Protein AF-A0A2P6FQX1-F1 (afdb_monomer)

Sequence (260 aa):
MTFSVAVDGSRWQAHQDSVVDAIVHASGNIPVPVIKGNGYGLGLGILAREAMRIGADTIAVGTVFEVDDVAADTQGDIVVLEPFDPVDRAAAAEWARLEQQLHAGRVIRTIATFDSLRSLAQDSGSVRVILEANTSMHRFGFRESELLAALADAHVREAMERGRVLVEGLAVHMPIDQPADDAPPRGVREGSAKAREVVRWAGLWQTETEVWQGHNAPVNTIWVSHLDDAELAVVRSSVSDSVVRLRTGTRLWLGDRGAL

Mean predicted aligned error: 4.5 Å

Secondary structure (DSSP, 8-state):
--------HHHHHHHHHHHHHHHHHHHSS--EEB--TTTTTT-HHHHHHHHHHTT-SEEEESSGGGHHHHHTT--SEEEEEEEP-TT-HHHHHHHHHHTTSTTGGGEEEEE-SHHHHHHHHHSSS-EEEEEEE--TT-SS-B-HHHHHHHHH-HHHHHHHHTTSEEEEEEEEE--SSPPS-PPPPTT--SS-HHHHHHHHHHHHHHHHHHT--STTSPP-EEEEES--HHHHHHHHHH-TTSEEEEEESHHHHHS-GGG-

Solvent-accessible surface area (backbone atoms only — not comparable to full-atom values): 14015 Å² total; per-residue (Å²): 138,86,90,83,84,66,64,41,61,68,58,42,51,53,48,32,53,55,49,43,52,49,41,27,73,26,51,74,34,73,49,26,43,42,47,36,84,56,20,85,81,70,30,40,48,56,51,24,42,51,38,49,72,76,63,36,62,34,38,29,26,41,40,78,86,50,46,71,61,30,49,84,47,46,91,44,35,40,33,26,64,49,58,56,50,82,82,42,62,69,60,41,54,49,51,63,56,44,65,75,41,94,64,38,88,39,42,28,40,24,33,32,46,58,68,40,50,48,55,53,35,70,47,90,55,69,44,40,30,27,41,29,41,46,42,96,49,71,78,59,28,28,48,69,72,51,44,54,50,43,66,65,31,67,58,40,42,50,17,17,75,72,47,25,36,34,40,64,20,40,30,43,56,48,43,81,76,69,77,82,69,74,79,67,60,96,89,62,87,74,69,51,67,66,28,47,52,50,46,53,54,46,54,52,50,44,62,65,38,70,78,51,73,69,97,40,39,54,40,58,30,38,39,36,30,58,64,55,55,68,38,36,30,50,33,43,74,73,39,77,88,44,49,61,40,45,43,46,32,64,70,50,78,58,58,60,63,90,25,83

Radius of gyration: 18.59 Å; Cα contacts (8 Å, |Δi|>4): 456; chains: 1; bounding box: 54×38×48 Å

Nearest PDB structures (foldseek):
  8ahw-assembly1_B  TM=7.418E-01  e=1.225E-07  Mycobacterium tuberculosis H37Rv
  4fs9-assembly1_A  TM=7.217E-01  e=1.657E-07  Pseudomonas putida
  6scz-assembly1_B  TM=7.001E-01  e=4.100E-07  Mycobacterium tuberculosis H37Rv
  4beu-assembly1_A-2  TM=7.044E-01  e=1.145E-06  Vibrio cholerae
  3kw3-assembly1_B  TM=7.039E-01  e=1.292E-06  Bartonella henselae

Foldseek 3Di:
DDDDDFFPVVVLLVLLLVVQVLQCVLAVDGAAAEQEDQRVVPGRLVVLLSCVVSPDQHHEYAALVCCVRNVVSHDHAYEHPPADDCVPPVRVVSLVVLCPDPCSQRYEHEHFALVRLLVLLPDPAAHHYAFEPCDPVNDTHDDLVRVVV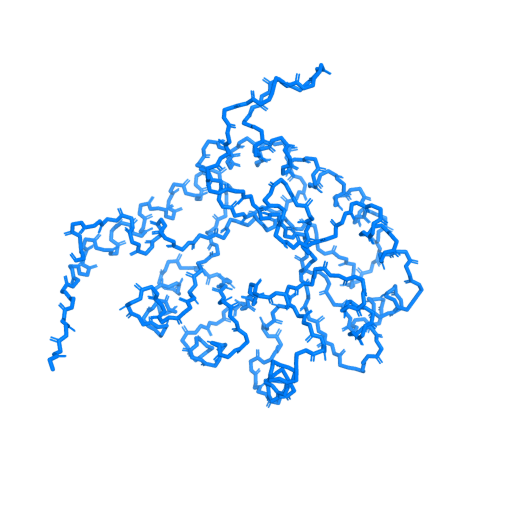SCVDPSSVVCLVVRSYAYAYYEYEDDLDDPADPPDDPPDDDAGPSLVRQLVVLVSRCVSQVPDDDDSGHASEYEYENDDSRSSNSNNVSRVPHRYHYYDYCSNRVVDVVRD

pLDDT: mean 92.68, std 10.15, range [46.78, 98.88]

Structure (mmCIF, N/CA/C/O backbone):
data_AF-A0A2P6FQX1-F1
#
_entry.id   AF-A0A2P6FQX1-F1
#
loop_
_atom_site.group_PDB
_atom_site.id
_atom_site.type_symbol
_atom_site.label_atom_id
_atom_site.label_alt_id
_atom_site.label_comp_id
_atom_site.label_asym_id
_atom_site.label_entity_id
_atom_site.label_seq_id
_atom_site.pdbx_PDB_ins_code
_atom_site.Cartn_x
_atom_site.Cartn_y
_atom_site.Cartn_z
_atom_site.occupancy
_atom_site.B_iso_or_equiv
_atom_site.auth_seq_id
_atom_site.auth_comp_id
_atom_site.auth_asym_id
_atom_site.auth_atom_id
_atom_site.pdbx_PDB_model_num
ATOM 1 N N . MET A 1 1 ? -26.698 -23.040 12.567 1.00 50.16 1 MET A N 1
ATOM 2 C CA . MET A 1 1 ? -26.326 -22.212 13.730 1.00 50.16 1 MET A CA 1
ATOM 3 C C . MET A 1 1 ? -25.709 -20.952 13.156 1.00 50.16 1 MET A C 1
ATOM 5 O O . MET A 1 1 ? -24.777 -21.080 12.374 1.00 50.16 1 MET A O 1
ATOM 9 N N . THR A 1 2 ? -26.293 -19.789 13.413 1.00 77.12 2 THR A N 1
ATOM 10 C CA . THR A 1 2 ? -25.837 -18.506 12.859 1.00 77.12 2 THR A CA 1
ATOM 11 C C . THR A 1 2 ? -25.193 -17.711 13.985 1.00 77.12 2 THR A C 1
ATOM 13 O O . THR A 1 2 ? -25.776 -17.605 15.061 1.00 77.12 2 THR A O 1
ATOM 16 N N . PHE A 1 3 ? -23.987 -17.200 13.752 1.00 77.50 3 PHE A N 1
ATOM 17 C CA . PHE A 1 3 ? -23.331 -16.256 14.651 1.00 77.50 3 PHE A CA 1
ATOM 18 C C . PHE A 1 3 ? -23.692 -14.841 14.200 1.00 77.50 3 PHE A C 1
ATOM 20 O O . PHE A 1 3 ? -23.623 -14.550 13.007 1.00 77.50 3 PHE A O 1
ATOM 27 N N . SER A 1 4 ? -24.076 -13.987 15.145 1.00 81.75 4 SER A N 1
ATOM 28 C CA . SER A 1 4 ? -24.358 -12.571 14.901 1.00 81.75 4 SER A CA 1
ATOM 29 C C . SER A 1 4 ? -23.405 -11.727 15.738 1.00 81.75 4 SER A C 1
ATOM 31 O O . SER A 1 4 ? -23.229 -12.003 16.923 1.00 81.75 4 SER A O 1
ATOM 33 N N . VAL A 1 5 ? -22.814 -10.708 15.119 1.00 82.75 5 VAL A N 1
ATOM 34 C CA . VAL A 1 5 ? -21.997 -9.678 15.775 1.00 82.75 5 VAL A CA 1
ATOM 35 C C . VAL A 1 5 ? -22.838 -8.406 15.838 1.00 82.75 5 VAL A C 1
ATOM 37 O O . VAL A 1 5 ? -23.465 -8.042 14.841 1.00 82.75 5 VAL A O 1
ATOM 40 N N . ALA A 1 6 ? -22.905 -7.766 17.004 1.00 89.62 6 ALA A N 1
ATOM 41 C CA . ALA A 1 6 ? -23.675 -6.544 17.206 1.00 89.62 6 ALA A CA 1
ATOM 42 C C . ALA A 1 6 ? -22.708 -5.371 17.350 1.00 89.62 6 ALA A C 1
ATOM 44 O O . ALA A 1 6 ? -22.045 -5.241 18.371 1.00 89.62 6 ALA A O 1
ATOM 45 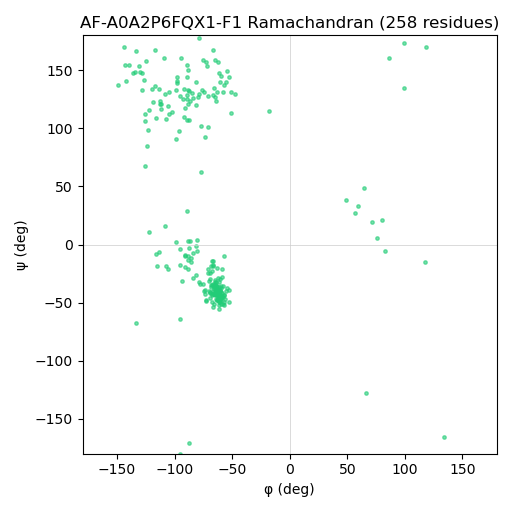N N . VAL A 1 7 ? -22.650 -4.521 16.327 1.00 94.06 7 VAL A N 1
ATOM 46 C CA . VAL A 1 7 ? -21.739 -3.375 16.305 1.00 94.06 7 VAL A CA 1
ATOM 47 C C . VAL A 1 7 ? -22.444 -2.135 16.852 1.00 94.06 7 VAL A C 1
ATOM 49 O O . VAL A 1 7 ? -23.492 -1.739 16.334 1.00 94.06 7 VAL A O 1
ATOM 52 N N . ASP A 1 8 ? -21.862 -1.486 17.861 1.00 96.94 8 ASP A N 1
ATOM 53 C CA . ASP A 1 8 ? -22.238 -0.120 18.239 1.00 96.94 8 ASP A CA 1
ATOM 54 C C . ASP A 1 8 ? -21.676 0.842 17.191 1.00 96.94 8 ASP A C 1
ATOM 56 O O . ASP A 1 8 ? -20.526 1.275 17.267 1.00 96.94 8 ASP A O 1
ATOM 60 N N . GLY A 1 9 ? -22.492 1.157 16.183 1.00 96.06 9 GLY A N 1
ATOM 61 C CA . GLY A 1 9 ? -22.066 1.970 15.045 1.00 96.06 9 GLY A CA 1
ATOM 62 C C . GLY A 1 9 ? -21.535 3.350 15.443 1.00 96.06 9 GLY A C 1
ATOM 63 O O . GLY A 1 9 ? -20.567 3.814 14.850 1.00 96.06 9 GLY A O 1
ATOM 64 N N . SER A 1 10 ? -22.107 3.978 16.476 1.00 97.38 10 SER A N 1
ATOM 65 C CA . SER A 1 10 ? -21.685 5.312 16.923 1.00 97.38 10 SER A CA 1
ATOM 66 C C . SER A 1 10 ? -20.293 5.285 17.551 1.00 97.38 10 SER A C 1
ATOM 68 O O . SER A 1 10 ? -19.422 6.078 17.193 1.00 97.38 10 SER A O 1
ATOM 70 N N . ARG A 1 11 ? -20.058 4.313 18.436 1.00 97.81 11 ARG A N 1
ATOM 71 C CA . ARG A 1 11 ? -18.766 4.093 19.080 1.00 97.81 11 ARG A CA 1
ATOM 72 C C . ARG A 1 11 ? -17.713 3.640 18.069 1.00 97.81 11 ARG A C 1
ATOM 74 O O . ARG A 1 11 ? -16.577 4.103 18.110 1.00 97.81 11 ARG A O 1
ATOM 81 N N . TRP A 1 12 ? -18.106 2.782 17.132 1.00 97.94 12 TRP A N 1
ATOM 82 C CA . TRP A 1 12 ? -17.235 2.278 16.077 1.00 97.94 12 TRP A CA 1
ATOM 83 C C . TRP A 1 12 ? -16.779 3.380 15.110 1.00 97.94 12 TRP A C 1
ATOM 85 O O . TRP A 1 12 ? -15.594 3.458 14.794 1.00 97.94 12 TRP A O 1
ATOM 95 N N . GLN A 1 13 ? -17.680 4.272 14.689 1.00 98.31 13 GLN A N 1
ATOM 96 C CA . GLN A 1 13 ? -17.325 5.422 13.849 1.00 98.31 13 GLN A CA 1
ATOM 97 C C . GLN A 1 13 ? -16.453 6.433 14.599 1.00 98.31 13 GLN A C 1
ATOM 99 O O . GLN A 1 13 ? -15.439 6.868 14.060 1.00 98.31 13 GLN A O 1
ATOM 104 N N . ALA A 1 14 ? -16.769 6.731 15.865 1.00 98.38 14 ALA A N 1
ATOM 105 C CA . ALA A 1 14 ? -15.942 7.611 16.693 1.00 98.38 14 ALA A CA 1
ATOM 106 C C . ALA A 1 14 ? -14.509 7.072 16.878 1.00 98.38 14 ALA A C 1
ATOM 108 O O . ALA A 1 14 ? -13.545 7.839 16.867 1.00 98.38 14 ALA A O 1
ATOM 109 N N . HIS A 1 15 ? -14.350 5.749 17.007 1.00 98.50 15 HIS A N 1
ATOM 110 C CA . HIS A 1 15 ? -13.034 5.103 17.024 1.00 98.50 15 HIS A CA 1
ATOM 111 C C . HIS A 1 15 ? -12.273 5.315 15.708 1.00 98.50 15 HIS A C 1
ATOM 113 O O . HIS A 1 15 ? -11.097 5.678 15.736 1.00 98.50 15 HIS A O 1
ATOM 119 N N . GLN A 1 16 ? -12.927 5.120 14.559 1.00 98.62 16 GLN A N 1
ATOM 120 C CA . GLN A 1 16 ? -12.296 5.346 13.253 1.00 98.62 16 GLN A CA 1
ATOM 121 C C . GLN A 1 16 ? -11.820 6.790 13.103 1.00 98.62 16 GLN A C 1
ATOM 123 O O . GLN A 1 16 ? -10.676 7.004 12.710 1.00 98.62 16 GLN A O 1
ATOM 128 N N . ASP A 1 17 ? -12.667 7.757 13.463 1.00 98.62 17 ASP A N 1
ATOM 129 C CA . ASP A 1 17 ? -12.346 9.183 13.382 1.00 98.62 17 ASP A CA 1
ATOM 130 C C . ASP A 1 17 ? -11.118 9.501 14.252 1.00 98.62 17 ASP A C 1
ATOM 132 O O . ASP A 1 17 ? -10.154 10.095 13.775 1.00 98.62 17 ASP A O 1
ATOM 136 N N . SER A 1 18 ? -11.070 8.976 15.484 1.00 98.56 18 SER A N 1
ATOM 137 C CA . SER A 1 18 ? -9.905 9.128 16.366 1.00 98.56 18 SER A CA 1
ATOM 138 C C . SER A 1 18 ? -8.621 8.511 15.797 1.00 98.56 18 SER A C 1
ATOM 140 O O . SER A 1 18 ? -7.538 9.064 16.000 1.00 98.56 18 SER A O 1
ATOM 142 N N . VAL A 1 19 ? -8.701 7.360 15.120 1.00 98.44 19 VAL A N 1
ATOM 143 C CA . VAL A 1 19 ? -7.534 6.728 14.482 1.00 98.44 19 VAL A CA 1
ATOM 144 C C . VAL A 1 19 ? -7.058 7.546 13.283 1.00 98.44 19 VAL A C 1
ATOM 146 O O . VAL A 1 19 ? -5.851 7.712 13.108 1.00 98.44 19 VAL A O 1
ATOM 149 N N . VAL A 1 20 ? -7.984 8.052 12.467 1.00 98.50 20 VAL A N 1
ATOM 150 C CA . VAL A 1 20 ? -7.670 8.897 11.309 1.00 98.50 20 VAL A CA 1
ATOM 151 C C . VAL A 1 20 ? -7.004 10.190 11.763 1.00 98.50 20 VAL A C 1
ATOM 153 O O . VAL A 1 20 ? -5.931 10.505 11.255 1.00 98.50 20 VAL A O 1
ATOM 156 N N . ASP A 1 21 ? -7.557 10.870 12.768 1.00 98.44 21 ASP A N 1
ATOM 157 C CA . ASP A 1 21 ? -6.985 12.100 13.325 1.00 98.44 21 ASP A CA 1
ATOM 158 C C . ASP A 1 21 ? -5.547 11.891 13.823 1.00 98.44 21 ASP A C 1
ATOM 160 O O . ASP A 1 21 ? -4.658 12.694 13.529 1.00 98.44 21 ASP A O 1
ATOM 164 N N . ALA A 1 22 ? -5.286 10.782 14.523 1.00 98.19 22 ALA A N 1
ATOM 165 C CA . ALA A 1 22 ? -3.946 10.447 15.003 1.00 98.19 22 ALA A CA 1
ATOM 166 C C . ALA A 1 22 ? -2.947 10.222 13.851 1.00 98.19 22 ALA A C 1
ATOM 168 O O . ALA A 1 22 ? -1.827 10.738 13.882 1.00 98.19 22 ALA A O 1
ATOM 169 N N . ILE A 1 23 ? -3.357 9.502 12.803 1.00 97.69 23 ILE A N 1
ATOM 170 C CA . ILE A 1 23 ? -2.507 9.227 11.635 1.00 97.69 23 ILE A CA 1
ATOM 171 C C . ILE A 1 23 ? -2.261 10.497 10.816 1.00 97.69 23 ILE A C 1
ATOM 173 O O . ILE A 1 23 ? -1.131 10.730 10.371 1.00 97.69 23 ILE A O 1
ATOM 177 N N . VAL A 1 24 ? -3.284 11.334 10.632 1.00 97.50 24 VAL A N 1
ATOM 178 C CA . VAL A 1 24 ? -3.159 12.630 9.953 1.00 97.50 24 VAL A CA 1
ATOM 179 C C . VAL A 1 24 ? -2.211 13.533 10.734 1.00 97.50 24 VAL A C 1
ATOM 181 O O . VAL A 1 24 ? -1.342 14.156 10.132 1.00 97.50 24 VAL A O 1
ATOM 184 N N . HIS A 1 25 ? -2.298 13.557 12.066 1.00 96.94 25 HIS A N 1
ATOM 185 C CA . HIS A 1 25 ? -1.365 14.316 12.895 1.00 96.94 25 HIS A CA 1
ATOM 186 C C . HIS A 1 25 ? 0.088 13.836 12.734 1.00 96.94 25 HIS A C 1
ATOM 188 O O . HIS A 1 25 ? 0.997 14.657 12.634 1.00 96.94 25 HIS A O 1
ATOM 194 N N . ALA A 1 26 ? 0.310 12.521 12.664 1.00 94.12 26 ALA A N 1
ATOM 195 C CA . ALA A 1 26 ? 1.647 11.938 12.552 1.00 94.12 26 ALA A CA 1
ATOM 196 C C . ALA A 1 26 ? 2.260 12.016 11.138 1.00 94.12 26 ALA A C 1
ATOM 198 O O . ALA A 1 26 ? 3.473 12.162 11.002 1.00 94.12 26 ALA A O 1
ATOM 199 N N . SER A 1 27 ? 1.454 11.909 10.076 1.00 91.50 27 SER A N 1
ATOM 200 C CA . SER A 1 27 ? 1.947 11.804 8.686 1.00 91.50 27 SER A CA 1
ATOM 201 C C . SER A 1 27 ? 1.581 12.970 7.773 1.00 91.50 27 SER A C 1
ATOM 203 O O . SER A 1 27 ? 2.185 13.127 6.709 1.00 91.50 27 SER A O 1
ATOM 205 N N . GLY A 1 28 ? 0.581 13.764 8.150 1.00 92.56 28 GLY A N 1
ATOM 206 C CA . GLY A 1 28 ? -0.043 14.775 7.298 1.00 92.56 28 GLY A CA 1
ATOM 207 C C . GLY A 1 28 ? -0.990 14.219 6.229 1.00 92.56 28 GLY A C 1
ATOM 208 O O . GLY A 1 28 ? -1.447 14.995 5.398 1.00 92.56 28 GLY A O 1
ATOM 209 N N . ASN A 1 29 ? -1.277 12.911 6.215 1.00 93.88 29 ASN A N 1
ATOM 210 C CA . ASN A 1 29 ? -2.086 12.263 5.180 1.00 93.88 29 ASN A CA 1
ATOM 211 C C . ASN A 1 29 ? -3.195 11.395 5.785 1.00 93.88 29 ASN A C 1
ATOM 213 O O . ASN A 1 29 ? -3.022 10.786 6.842 1.00 93.88 29 ASN A O 1
ATOM 217 N N . ILE A 1 30 ? -4.324 11.304 5.078 1.00 96.81 30 ILE A N 1
ATOM 218 C CA . ILE A 1 30 ? -5.384 10.341 5.396 1.00 96.81 30 ILE A CA 1
ATOM 219 C C . ILE A 1 30 ? -4.822 8.924 5.160 1.00 96.81 30 ILE A C 1
ATOM 221 O O . ILE A 1 30 ? -4.142 8.698 4.151 1.00 96.81 30 ILE A O 1
ATOM 225 N N . PRO A 1 31 ? -5.045 7.961 6.076 1.00 97.81 31 PRO A N 1
ATOM 226 C CA . PRO A 1 31 ? -4.579 6.593 5.879 1.00 97.81 31 PRO A CA 1
ATOM 227 C C . PRO A 1 31 ? -5.228 5.938 4.660 1.00 97.81 31 PRO A C 1
ATOM 229 O O . PRO A 1 31 ? -6.339 6.279 4.276 1.00 97.81 31 PRO A O 1
ATOM 232 N N . VAL A 1 32 ? -4.564 4.916 4.122 1.00 98.69 32 VAL A N 1
ATOM 233 C CA . VAL A 1 32 ? -5.123 3.986 3.135 1.00 98.69 32 VAL A CA 1
ATOM 234 C C . VAL A 1 32 ? -5.816 2.847 3.894 1.00 98.69 32 VAL A C 1
ATOM 236 O O . VAL A 1 32 ? -5.124 2.005 4.487 1.00 98.69 32 VAL A O 1
ATOM 239 N N . PRO A 1 33 ? -7.159 2.781 3.922 1.00 98.62 33 PRO A N 1
ATOM 240 C CA . PRO A 1 33 ? -7.864 1.752 4.668 1.00 98.62 33 PRO A CA 1
ATOM 241 C C . PRO A 1 33 ? -7.710 0.391 3.986 1.00 98.62 33 PRO A C 1
ATOM 243 O O . PRO A 1 33 ? -7.980 0.238 2.795 1.00 98.62 33 PRO A O 1
ATOM 246 N N . VAL A 1 34 ? -7.276 -0.613 4.743 1.00 98.69 34 VAL A N 1
ATOM 247 C CA . VAL A 1 34 ? -7.157 -1.994 4.265 1.00 98.69 34 VAL A CA 1
ATOM 248 C C . VAL A 1 34 ? -8.480 -2.710 4.502 1.00 98.69 34 VAL A C 1
ATOM 250 O O . VAL A 1 34 ? -8.912 -2.841 5.642 1.00 98.69 34 VAL A O 1
ATOM 253 N N . ILE A 1 35 ? -9.099 -3.207 3.440 1.00 98.31 35 ILE A N 1
ATOM 254 C CA . ILE A 1 35 ? -10.401 -3.866 3.384 1.00 98.31 35 ILE A CA 1
ATOM 255 C C . ILE A 1 35 ? -10.172 -5.241 2.744 1.00 98.31 35 ILE A C 1
ATOM 257 O O . ILE A 1 35 ? -10.264 -5.385 1.534 1.00 98.31 35 ILE A O 1
ATOM 261 N N . LYS A 1 36 ? -9.784 -6.245 3.540 1.00 94.88 36 LYS A N 1
ATOM 262 C CA . LYS A 1 36 ? -9.351 -7.556 3.020 1.00 94.88 36 LYS A CA 1
ATOM 263 C C . LYS A 1 36 ? -10.127 -8.733 3.596 1.00 94.88 36 LYS A C 1
ATOM 265 O O . LYS A 1 36 ? -10.668 -8.645 4.706 1.00 94.88 36 LYS A O 1
ATOM 270 N N . GLY A 1 37 ? -10.122 -9.852 2.877 1.00 95.56 37 GLY A N 1
ATOM 271 C CA . GLY A 1 37 ? -10.872 -11.050 3.229 1.00 95.56 37 GLY A CA 1
ATOM 272 C C . GLY A 1 37 ? -12.370 -10.780 3.144 1.00 95.56 37 GLY A C 1
ATOM 273 O O . GLY A 1 37 ? -12.867 -10.230 2.175 1.00 95.56 37 GLY A O 1
ATOM 274 N N . ASN A 1 38 ? -13.114 -11.088 4.201 1.00 93.56 38 ASN A N 1
ATOM 275 C CA . ASN A 1 38 ? -14.542 -10.766 4.295 1.00 93.56 38 ASN A CA 1
ATOM 276 C C . ASN A 1 38 ? -14.804 -9.374 4.909 1.00 93.56 38 ASN A C 1
ATOM 278 O O . ASN A 1 38 ? -15.806 -9.175 5.597 1.00 93.56 38 ASN A O 1
ATOM 282 N N . GLY A 1 39 ? -13.874 -8.428 4.740 1.00 95.31 39 GLY A N 1
ATOM 283 C CA . GLY A 1 39 ? -13.925 -7.120 5.392 1.00 95.31 39 GLY A CA 1
ATOM 284 C C . GLY A 1 39 ? -13.807 -7.233 6.911 1.00 95.31 39 GLY A C 1
ATOM 285 O O . GLY A 1 39 ? -14.630 -6.682 7.631 1.00 95.31 39 GLY A O 1
ATOM 286 N N . TYR A 1 40 ? -12.823 -7.994 7.404 1.00 94.81 40 TYR A N 1
ATOM 287 C CA . TYR A 1 40 ? -12.599 -8.201 8.845 1.00 94.81 40 TYR A CA 1
ATOM 288 C C . TYR A 1 40 ? -13.823 -8.763 9.605 1.00 94.81 40 TYR A C 1
ATOM 290 O O . TYR A 1 40 ? -13.976 -8.536 10.801 1.00 94.81 40 TYR A O 1
ATOM 298 N N . GLY A 1 41 ? -14.701 -9.499 8.915 1.00 93.81 41 GLY A N 1
ATOM 299 C CA . GLY A 1 41 ? -15.970 -10.002 9.452 1.00 93.81 41 GLY A CA 1
ATOM 300 C C . GLY A 1 41 ? -17.129 -9.001 9.422 1.00 93.81 41 GLY A C 1
ATOM 301 O O . GLY A 1 41 ? -18.252 -9.386 9.729 1.00 93.81 41 GLY A O 1
ATOM 302 N N . LEU A 1 42 ? -16.876 -7.752 9.024 1.00 94.38 42 LEU A N 1
ATOM 303 C CA . LEU A 1 42 ? -17.861 -6.669 8.945 1.00 94.38 42 LEU A CA 1
ATOM 304 C C . LEU A 1 42 ? -18.458 -6.512 7.538 1.00 94.38 42 LEU A C 1
ATOM 306 O O . LEU A 1 42 ? -19.524 -5.923 7.394 1.00 94.38 42 LEU A O 1
ATOM 310 N N . GLY A 1 43 ? -17.809 -7.067 6.509 1.00 95.19 43 GLY A N 1
ATOM 311 C CA . GLY A 1 43 ? -18.249 -7.017 5.113 1.00 95.19 43 GLY A CA 1
ATOM 312 C C . GLY A 1 43 ? -17.540 -5.941 4.285 1.00 95.19 43 GLY A C 1
ATOM 313 O O . GLY A 1 43 ? -17.414 -4.790 4.703 1.00 95.19 43 GLY A O 1
ATOM 314 N N . LEU A 1 44 ? -17.100 -6.317 3.079 1.00 97.12 44 LEU A N 1
ATOM 315 C CA . LEU A 1 44 ? -16.307 -5.470 2.175 1.00 97.12 44 LEU A CA 1
ATOM 316 C C . LEU A 1 44 ? -17.018 -4.153 1.824 1.00 97.12 44 LEU A C 1
ATOM 318 O O . LEU A 1 44 ? -16.457 -3.084 2.048 1.00 97.12 44 LEU A O 1
ATOM 322 N N . GLY A 1 45 ? -18.276 -4.215 1.376 1.00 96.38 45 GLY A N 1
ATOM 323 C CA . GLY A 1 45 ? -19.044 -3.018 1.010 1.00 96.38 45 GLY A CA 1
ATOM 324 C C . GLY A 1 45 ? -19.332 -2.073 2.186 1.00 96.38 45 GLY A C 1
ATOM 325 O O . GLY A 1 45 ? -19.397 -0.859 2.008 1.00 96.38 45 GLY A O 1
ATOM 326 N N . ILE A 1 46 ? -19.467 -2.596 3.415 1.00 96.25 46 ILE A N 1
ATOM 327 C CA . ILE A 1 46 ? -19.607 -1.746 4.613 1.00 96.25 46 ILE A CA 1
ATOM 328 C C . ILE A 1 46 ? -18.313 -0.964 4.837 1.00 96.25 46 ILE A C 1
ATOM 330 O O . ILE A 1 46 ? -18.356 0.260 4.934 1.00 96.25 46 ILE A O 1
ATOM 334 N N . LEU A 1 47 ? -17.166 -1.647 4.852 1.00 98.19 47 LEU A N 1
ATOM 335 C CA . LEU A 1 47 ? -15.879 -0.981 5.043 1.00 98.19 47 LEU A CA 1
ATOM 336 C C . LEU A 1 47 ? -15.532 -0.022 3.897 1.00 98.19 47 LEU A C 1
ATOM 338 O O . LEU A 1 47 ? -14.915 1.009 4.143 1.00 98.19 47 LEU A O 1
ATOM 342 N N . ALA A 1 48 ? -15.952 -0.318 2.664 1.00 98.31 48 ALA A N 1
ATOM 343 C CA . ALA A 1 48 ? -15.769 0.568 1.517 1.00 98.31 48 ALA A CA 1
ATOM 344 C C . ALA A 1 48 ? -16.503 1.907 1.702 1.00 98.31 48 ALA A C 1
ATOM 346 O O . ALA A 1 48 ? -15.901 2.968 1.538 1.00 98.31 48 ALA A O 1
ATOM 347 N N . ARG A 1 49 ? -17.770 1.876 2.138 1.00 97.88 49 ARG A N 1
ATOM 348 C CA . ARG A 1 49 ? -18.529 3.101 2.441 1.00 97.88 49 ARG A CA 1
ATOM 349 C C . ARG A 1 49 ? -17.946 3.875 3.618 1.00 97.88 49 ARG A C 1
ATOM 351 O O . ARG A 1 49 ? -17.867 5.099 3.557 1.00 97.88 49 ARG A O 1
ATOM 358 N N . GLU A 1 50 ? -17.499 3.185 4.663 1.00 98.12 50 GLU A N 1
ATOM 359 C CA . GLU A 1 50 ? -16.853 3.841 5.805 1.00 98.12 50 GLU A CA 1
ATOM 360 C C . GLU A 1 50 ? -15.498 4.451 5.433 1.00 98.12 50 GLU A C 1
ATOM 362 O O . GLU A 1 50 ? -15.181 5.545 5.890 1.00 98.12 50 GLU A O 1
ATOM 367 N N . ALA A 1 51 ? -14.737 3.823 4.532 1.00 98.50 51 ALA A N 1
ATOM 368 C CA . ALA A 1 51 ? -13.524 4.415 3.971 1.00 98.50 51 ALA A CA 1
ATOM 369 C C . ALA A 1 51 ? -13.819 5.730 3.226 1.00 98.50 51 ALA A C 1
ATOM 371 O O . ALA A 1 51 ? -13.080 6.702 3.379 1.00 98.50 51 ALA A O 1
ATOM 372 N N . MET A 1 52 ? -14.922 5.801 2.471 1.00 97.94 52 MET A N 1
ATOM 373 C CA . MET A 1 52 ? -15.355 7.055 1.839 1.00 97.94 52 MET A CA 1
ATOM 374 C C . MET A 1 52 ? -15.830 8.088 2.870 1.00 97.94 52 MET A C 1
ATOM 376 O O . MET A 1 52 ? -15.539 9.272 2.717 1.00 97.94 52 MET A O 1
ATOM 380 N N . ARG A 1 53 ? -16.506 7.660 3.948 1.00 98.00 53 ARG A N 1
ATOM 381 C CA . ARG A 1 53 ? -16.944 8.540 5.049 1.00 98.00 53 ARG A CA 1
ATOM 382 C C . ARG A 1 53 ? -15.767 9.264 5.708 1.00 98.00 53 ARG A C 1
ATOM 384 O O . ARG A 1 53 ? -15.878 10.455 5.978 1.00 98.00 53 ARG A O 1
ATOM 391 N N . ILE A 1 54 ? -14.654 8.565 5.933 1.00 97.38 54 ILE A N 1
ATOM 392 C CA . ILE A 1 54 ? -13.430 9.150 6.511 1.00 97.38 54 ILE A CA 1
ATOM 393 C C . ILE A 1 54 ? -12.564 9.904 5.484 1.00 97.38 54 ILE A C 1
ATOM 395 O O . ILE A 1 54 ? -11.478 10.368 5.822 1.00 97.38 54 ILE A O 1
ATOM 399 N N . GLY A 1 55 ? -13.025 10.031 4.233 1.00 97.50 55 GLY A N 1
ATOM 400 C CA . GLY A 1 55 ? -12.365 10.822 3.194 1.00 97.50 55 GLY A CA 1
ATOM 401 C C . GLY A 1 55 ? -11.180 10.141 2.508 1.00 97.50 55 GLY A C 1
ATOM 402 O O . GLY A 1 55 ? -10.339 10.838 1.943 1.00 97.50 55 GLY A O 1
ATOM 403 N N . ALA A 1 56 ? -11.080 8.809 2.547 1.00 98.06 56 ALA A N 1
ATOM 404 C CA . ALA A 1 56 ? -9.999 8.101 1.868 1.00 98.06 56 ALA A CA 1
ATOM 405 C C . ALA A 1 56 ? -10.102 8.240 0.336 1.00 98.06 56 ALA A C 1
ATOM 407 O O . ALA A 1 56 ? -11.122 7.926 -0.271 1.00 98.06 56 ALA A O 1
ATOM 408 N N . ASP A 1 57 ? -9.008 8.654 -0.294 1.00 97.44 57 ASP A N 1
ATOM 409 C CA . ASP A 1 57 ? -8.796 8.716 -1.749 1.00 97.44 57 ASP A CA 1
ATOM 410 C C . ASP A 1 57 ? -8.234 7.400 -2.320 1.00 97.44 57 ASP A C 1
ATOM 412 O O . ASP A 1 57 ? -8.138 7.219 -3.533 1.00 97.44 57 ASP A O 1
ATOM 416 N N . THR A 1 58 ? -7.826 6.470 -1.459 1.00 98.62 58 THR A N 1
ATOM 417 C CA . THR A 1 58 ? -7.300 5.156 -1.834 1.00 98.62 58 THR A CA 1
ATOM 418 C C . THR A 1 58 ? -7.647 4.136 -0.759 1.00 98.62 58 THR A C 1
ATOM 420 O O . THR A 1 58 ? -7.478 4.405 0.430 1.00 98.62 58 THR A O 1
ATOM 423 N N . ILE A 1 59 ? -8.062 2.942 -1.172 1.00 98.75 59 ILE A N 1
ATOM 424 C CA . ILE A 1 59 ? -8.222 1.769 -0.304 1.00 98.75 59 ILE A CA 1
ATOM 425 C C . ILE A 1 59 ? -7.262 0.657 -0.730 1.00 98.75 59 ILE A C 1
ATOM 427 O O . ILE A 1 59 ? -6.680 0.698 -1.814 1.00 98.75 59 ILE A O 1
ATOM 431 N N . ALA A 1 60 ? -7.102 -0.358 0.114 1.00 98.81 60 ALA A N 1
ATOM 432 C CA . ALA A 1 60 ? -6.342 -1.551 -0.231 1.00 98.81 60 ALA A CA 1
ATOM 433 C C . ALA A 1 60 ? -7.145 -2.826 0.037 1.00 98.81 60 ALA A C 1
ATOM 435 O O . ALA A 1 60 ? -7.684 -2.983 1.127 1.00 98.81 60 ALA A O 1
ATOM 436 N N . VAL A 1 61 ? -7.175 -3.757 -0.911 1.00 98.75 61 VAL A N 1
ATOM 437 C CA . VAL A 1 61 ? -7.805 -5.079 -0.768 1.00 98.75 61 VAL A CA 1
ATOM 438 C C . VAL A 1 61 ? -6.758 -6.183 -0.698 1.00 98.75 61 VAL A C 1
ATOM 440 O O . VAL A 1 61 ? -5.601 -5.990 -1.065 1.00 98.75 61 VAL A O 1
ATOM 443 N N . GLY A 1 62 ? -7.136 -7.343 -0.176 1.00 98.19 62 GLY A N 1
ATOM 444 C CA . GLY A 1 62 ? -6.249 -8.491 -0.044 1.00 98.19 62 GLY A CA 1
ATOM 445 C C . GLY A 1 62 ? -5.850 -9.064 -1.394 1.00 98.19 62 GLY A C 1
ATOM 446 O O . GLY A 1 62 ? -4.658 -9.186 -1.659 1.00 98.19 62 GLY A O 1
ATOM 447 N N . THR A 1 63 ? -6.835 -9.381 -2.232 1.00 98.38 63 THR A N 1
ATOM 448 C CA . THR A 1 63 ? -6.637 -10.091 -3.507 1.00 98.38 63 THR A CA 1
ATOM 449 C C . THR A 1 63 ? -7.408 -9.424 -4.644 1.00 98.38 63 THR A C 1
ATOM 451 O O . THR A 1 63 ? -8.297 -8.603 -4.410 1.00 98.38 63 THR A O 1
ATOM 454 N N . VAL A 1 64 ? -7.099 -9.797 -5.889 1.00 98.25 64 VAL A N 1
ATOM 455 C CA . VAL A 1 64 ? -7.814 -9.293 -7.075 1.00 98.25 64 VAL A CA 1
ATOM 456 C C . VAL A 1 64 ? -9.311 -9.641 -7.054 1.00 98.25 64 VAL A C 1
ATOM 458 O O . VAL A 1 64 ? -10.128 -8.852 -7.520 1.00 98.25 64 VAL A O 1
ATOM 461 N N . PHE A 1 65 ? -9.688 -10.761 -6.430 1.00 98.00 65 PHE A N 1
ATOM 462 C CA . PHE A 1 65 ? -11.075 -11.231 -6.344 1.00 98.00 65 PHE A CA 1
ATOM 463 C C . PHE A 1 65 ? -11.980 -10.327 -5.496 1.00 98.00 65 PHE A C 1
ATOM 465 O O . PHE A 1 65 ? -13.197 -10.401 -5.603 1.00 98.00 65 PHE A O 1
ATOM 472 N N . GLU A 1 66 ? -11.397 -9.478 -4.648 1.00 98.19 66 GLU A N 1
ATOM 473 C CA . GLU A 1 66 ? -12.131 -8.575 -3.753 1.00 98.19 66 GLU A CA 1
ATOM 474 C C . GLU A 1 66 ? -12.402 -7.205 -4.401 1.00 98.19 66 GLU A C 1
ATOM 476 O O . GLU A 1 66 ? -13.128 -6.388 -3.835 1.00 98.19 66 GLU A O 1
ATOM 481 N N . VAL A 1 67 ? -11.815 -6.921 -5.573 1.00 98.12 67 VAL A N 1
ATOM 482 C CA . VAL A 1 67 ? -11.852 -5.586 -6.192 1.00 98.12 67 VAL A CA 1
ATOM 483 C C . VAL A 1 67 ? -13.274 -5.168 -6.559 1.00 98.12 67 VAL A C 1
ATOM 485 O O . VAL A 1 67 ? -13.678 -4.051 -6.240 1.00 98.12 67 VAL A O 1
ATOM 488 N N . ASP A 1 68 ? -14.052 -6.044 -7.195 1.00 96.75 68 ASP A N 1
ATOM 489 C CA . ASP A 1 68 ? -15.410 -5.701 -7.639 1.00 96.75 68 ASP A CA 1
ATOM 490 C C . ASP A 1 68 ? -16.351 -5.419 -6.457 1.00 96.75 68 ASP A C 1
ATOM 492 O O . ASP A 1 68 ? -17.183 -4.513 -6.538 1.00 96.75 68 ASP A O 1
ATOM 496 N N . ASP A 1 69 ? -16.163 -6.125 -5.337 1.00 96.44 69 ASP A N 1
ATOM 497 C CA . ASP A 1 69 ? -16.977 -5.983 -4.125 1.00 96.44 69 ASP A CA 1
ATOM 498 C C . ASP A 1 69 ? -16.794 -4.626 -3.428 1.00 96.44 69 ASP A C 1
ATOM 500 O O . ASP A 1 69 ? -17.671 -4.189 -2.681 1.00 96.44 69 ASP A O 1
ATOM 504 N N . VAL A 1 70 ? -15.663 -3.950 -3.654 1.00 97.75 70 VAL A N 1
ATOM 505 C CA . VAL A 1 70 ? -15.387 -2.613 -3.101 1.00 97.75 70 VAL A CA 1
ATOM 506 C C . VAL A 1 70 ? -15.489 -1.506 -4.149 1.00 97.75 70 VAL A C 1
ATOM 508 O O . VAL A 1 70 ? -15.679 -0.339 -3.802 1.00 97.75 70 VAL A O 1
ATOM 511 N N . ALA A 1 71 ? -15.372 -1.836 -5.436 1.00 97.00 71 ALA A N 1
ATOM 512 C CA . ALA A 1 71 ? -15.314 -0.851 -6.509 1.00 97.00 71 ALA A CA 1
ATOM 513 C C . ALA A 1 71 ? -16.601 -0.028 -6.632 1.00 97.00 71 ALA A C 1
ATOM 515 O O . ALA A 1 71 ? -16.516 1.164 -6.923 1.00 97.00 71 ALA A O 1
ATOM 516 N N . ALA A 1 72 ? -17.770 -0.630 -6.396 1.00 91.94 72 ALA A N 1
ATOM 517 C CA . ALA A 1 72 ? -19.061 0.058 -6.487 1.00 91.94 72 ALA A CA 1
ATOM 518 C C . ALA A 1 72 ? -19.280 1.094 -5.368 1.00 91.94 72 ALA A C 1
ATOM 520 O O . ALA A 1 72 ? -19.968 2.091 -5.574 1.00 91.94 72 ALA A O 1
ATOM 521 N N . ASP A 1 73 ? -18.678 0.862 -4.201 1.00 95.56 73 ASP A N 1
ATOM 522 C CA . ASP A 1 73 ? -18.821 1.690 -2.999 1.00 95.56 73 ASP A CA 1
ATOM 523 C C . ASP A 1 73 ? -17.649 2.680 -2.815 1.00 95.56 73 ASP A C 1
ATOM 525 O O . ASP A 1 73 ? -17.616 3.420 -1.832 1.00 95.56 73 ASP A O 1
ATOM 529 N N . THR A 1 74 ? -16.685 2.717 -3.746 1.00 95.50 74 THR A N 1
ATOM 530 C CA . THR A 1 74 ? -15.504 3.595 -3.679 1.00 95.50 74 THR A CA 1
ATOM 531 C C . THR A 1 74 ? -15.294 4.411 -4.948 1.00 95.50 74 THR A C 1
ATOM 533 O O . THR A 1 74 ? -15.558 3.951 -6.057 1.00 95.50 74 THR A O 1
ATOM 536 N N . GLN A 1 75 ? -14.754 5.620 -4.789 1.00 91.81 75 GLN A N 1
ATOM 537 C CA . GLN A 1 75 ? -14.415 6.515 -5.906 1.00 91.81 75 GLN A CA 1
ATOM 538 C C . GLN A 1 75 ? -12.904 6.643 -6.149 1.00 91.81 75 GLN A C 1
ATOM 540 O O . GLN A 1 75 ? -12.495 7.046 -7.235 1.00 91.81 75 GLN A O 1
ATOM 545 N N . GLY A 1 76 ? -12.090 6.284 -5.155 1.00 95.25 76 GLY A N 1
ATOM 546 C CA . GLY A 1 76 ? -10.634 6.384 -5.189 1.00 95.25 76 GLY A CA 1
ATOM 547 C C . GLY A 1 76 ? -9.919 5.173 -5.788 1.00 95.25 76 GLY A C 1
ATOM 548 O O . GLY A 1 76 ? -10.544 4.254 -6.325 1.00 95.25 76 GLY A O 1
ATOM 549 N N . ASP A 1 77 ? -8.597 5.176 -5.656 1.00 98.50 77 ASP A N 1
ATOM 550 C CA . ASP A 1 77 ? -7.732 4.092 -6.118 1.00 98.50 77 ASP A CA 1
ATOM 551 C C . ASP A 1 77 ? -7.859 2.834 -5.246 1.00 98.50 77 ASP A C 1
ATOM 553 O O . ASP A 1 77 ? -8.197 2.897 -4.060 1.00 98.50 77 ASP A O 1
ATOM 557 N N . ILE A 1 78 ? -7.579 1.672 -5.837 1.00 98.75 78 ILE A N 1
ATOM 558 C CA . ILE A 1 78 ? -7.691 0.366 -5.179 1.00 98.75 78 ILE A CA 1
ATOM 559 C C . ILE A 1 78 ? -6.359 -0.367 -5.312 1.00 98.75 78 ILE A C 1
ATOM 561 O O . ILE A 1 78 ? -6.017 -0.877 -6.377 1.00 98.75 78 ILE A O 1
ATOM 565 N N . VAL A 1 79 ? -5.606 -0.451 -4.219 1.00 98.88 79 VAL A N 1
ATOM 566 C CA . VAL A 1 79 ? -4.359 -1.224 -4.162 1.00 98.88 79 VAL A CA 1
ATOM 567 C C . VAL A 1 79 ? -4.675 -2.691 -3.875 1.00 98.88 79 VAL A C 1
ATOM 569 O O . VAL A 1 79 ? -5.306 -2.999 -2.868 1.00 98.88 79 VAL A O 1
ATOM 572 N N . VAL A 1 80 ? -4.192 -3.615 -4.704 1.00 98.75 80 VAL A N 1
ATOM 573 C CA . VAL A 1 80 ? -4.235 -5.054 -4.395 1.00 98.75 80 VAL A CA 1
ATOM 574 C C . VAL A 1 80 ? -2.949 -5.439 -3.666 1.00 98.75 80 VAL A C 1
ATOM 576 O O . VAL A 1 80 ? -1.857 -5.272 -4.208 1.00 98.75 80 VAL A O 1
ATOM 579 N N . LEU A 1 81 ? -3.073 -5.897 -2.416 1.00 98.38 81 LEU A N 1
ATOM 580 C CA . LEU A 1 81 ? -1.940 -6.180 -1.526 1.00 98.38 81 LEU A CA 1
ATOM 581 C C . LEU A 1 81 ? -1.198 -7.472 -1.868 1.00 98.38 81 LEU A C 1
ATOM 583 O O . LEU A 1 81 ? 0.005 -7.552 -1.636 1.00 98.38 81 LEU A O 1
ATOM 587 N N . GLU A 1 82 ? -1.899 -8.498 -2.342 1.00 97.94 82 GLU A N 1
ATOM 588 C CA . GLU A 1 82 ? -1.263 -9.712 -2.842 1.00 97.94 82 GLU A CA 1
ATOM 589 C C . GLU A 1 82 ? -0.440 -9.390 -4.099 1.00 97.94 82 GLU A C 1
ATOM 591 O O . GLU A 1 82 ? -0.978 -8.786 -5.035 1.00 97.94 82 GLU A O 1
ATOM 596 N N . PRO A 1 83 ? 0.856 -9.757 -4.137 1.00 97.81 83 PRO A N 1
ATOM 597 C CA . PRO A 1 83 ? 1.673 -9.504 -5.309 1.00 97.81 83 PRO A CA 1
ATOM 598 C C . PRO A 1 83 ? 1.132 -10.196 -6.558 1.00 97.81 83 PRO A C 1
ATOM 600 O O . PRO A 1 83 ? 0.727 -11.355 -6.523 1.00 97.81 83 PRO A O 1
ATOM 603 N N . PHE A 1 84 ? 1.185 -9.493 -7.685 1.00 97.81 84 PHE A N 1
ATOM 604 C CA . PHE A 1 84 ? 0.871 -10.061 -8.987 1.00 97.81 84 PHE A CA 1
ATOM 605 C C . PHE A 1 84 ? 1.871 -11.168 -9.347 1.00 97.81 84 PHE A C 1
ATOM 607 O O . PHE A 1 84 ? 3.083 -10.929 -9.431 1.00 97.81 84 PHE A O 1
ATOM 614 N N . ASP A 1 85 ? 1.343 -12.357 -9.623 1.00 95.56 85 ASP A N 1
ATOM 615 C CA . ASP A 1 85 ? 2.093 -13.507 -10.115 1.00 95.56 85 ASP A CA 1
ATOM 616 C C . ASP A 1 85 ? 1.452 -14.023 -11.418 1.00 95.56 85 ASP A C 1
ATOM 618 O O . ASP A 1 85 ? 0.333 -14.542 -11.383 1.00 95.56 85 ASP A O 1
ATOM 622 N N . PRO A 1 86 ? 2.129 -13.906 -12.577 1.00 90.81 86 PRO A N 1
ATOM 623 C CA . PRO A 1 86 ? 1.598 -14.396 -13.849 1.00 90.81 86 PRO A CA 1
ATOM 624 C C . PRO A 1 86 ? 1.492 -15.931 -13.915 1.00 90.81 86 PRO A C 1
ATOM 626 O O . PRO A 1 86 ? 0.852 -16.464 -14.824 1.00 90.81 86 PRO A O 1
ATOM 629 N N . VAL A 1 87 ? 2.126 -16.662 -12.989 1.00 94.31 87 VAL A N 1
ATOM 630 C CA . VAL A 1 87 ? 2.074 -18.130 -12.927 1.00 94.31 87 VAL A CA 1
ATOM 631 C C . VAL A 1 87 ? 0.793 -18.620 -12.244 1.00 94.31 87 VAL A C 1
ATOM 633 O O . VAL A 1 87 ? 0.312 -19.714 -12.567 1.00 94.31 87 VAL A O 1
ATOM 636 N N . ASP A 1 88 ? 0.194 -17.818 -11.358 1.00 96.19 88 ASP A N 1
ATOM 637 C CA . ASP A 1 88 ? -1.111 -18.124 -10.777 1.00 96.19 88 ASP A CA 1
ATOM 638 C C . ASP A 1 88 ? -2.209 -17.952 -11.833 1.00 96.19 88 ASP A C 1
ATOM 640 O O . ASP A 1 88 ? -2.677 -16.855 -12.134 1.00 96.19 88 ASP A O 1
ATOM 644 N N . ARG A 1 89 ? -2.658 -19.077 -12.397 1.00 95.50 89 ARG A N 1
ATOM 645 C CA . ARG A 1 89 ? -3.675 -19.091 -13.455 1.00 95.50 89 ARG A CA 1
ATOM 646 C C . ARG A 1 89 ? -5.033 -18.570 -12.996 1.00 95.50 89 ARG A C 1
ATOM 648 O O . ARG A 1 89 ? -5.762 -18.032 -13.826 1.00 95.50 89 ARG A O 1
ATOM 655 N N . ALA A 1 90 ? -5.397 -18.773 -11.730 1.00 97.12 90 ALA A N 1
ATOM 656 C CA . ALA A 1 90 ? -6.687 -18.327 -11.218 1.00 97.12 90 ALA A CA 1
ATOM 657 C C . ALA A 1 90 ? -6.681 -16.805 -11.064 1.00 97.12 90 ALA A C 1
ATOM 659 O O . ALA A 1 90 ? -7.570 -16.136 -11.590 1.00 97.12 90 ALA A O 1
ATOM 660 N N . ALA A 1 91 ? -5.639 -16.261 -10.429 1.00 97.00 91 ALA A N 1
ATOM 661 C CA . ALA A 1 91 ? -5.466 -14.820 -10.307 1.00 97.00 91 ALA A CA 1
ATOM 662 C C . ALA A 1 91 ? -5.288 -14.155 -11.681 1.00 97.00 91 ALA A C 1
ATOM 664 O O . ALA A 1 91 ? -5.916 -13.136 -11.951 1.00 97.00 91 ALA A O 1
ATOM 665 N N . ALA A 1 92 ? -4.496 -14.738 -12.588 1.00 94.44 92 ALA A N 1
ATOM 666 C CA . ALA A 1 92 ? -4.283 -14.198 -13.933 1.00 94.44 92 ALA A CA 1
ATOM 667 C C . ALA A 1 92 ? -5.581 -14.120 -14.757 1.00 94.44 92 ALA A C 1
ATOM 669 O O . ALA A 1 92 ? -5.817 -13.124 -15.442 1.00 94.44 92 ALA A O 1
ATOM 670 N N . ALA A 1 93 ? -6.448 -15.136 -14.672 1.00 96.12 93 ALA A N 1
ATOM 671 C CA . ALA A 1 93 ? -7.757 -15.103 -15.326 1.00 96.12 93 ALA A CA 1
ATOM 672 C C . ALA A 1 93 ? -8.647 -13.984 -14.761 1.00 96.12 93 ALA A C 1
ATOM 674 O O . ALA A 1 93 ? -9.351 -13.310 -15.514 1.00 96.12 93 ALA A O 1
ATOM 675 N N . GLU A 1 94 ? -8.581 -13.761 -13.449 1.00 97.88 94 GLU A N 1
ATOM 676 C CA . GLU A 1 94 ? -9.333 -12.699 -12.791 1.00 97.88 94 GLU A CA 1
ATOM 677 C C . GLU A 1 94 ? -8.802 -11.303 -13.141 1.00 97.88 94 GLU A C 1
ATOM 679 O O . GLU A 1 94 ? -9.591 -10.408 -13.436 1.00 97.88 94 GLU A O 1
ATOM 684 N N . TRP A 1 95 ? -7.480 -11.121 -13.228 1.00 96.69 95 TRP A N 1
ATOM 685 C CA . TRP A 1 95 ? -6.873 -9.887 -13.735 1.00 96.69 95 TRP A CA 1
ATOM 686 C C . TRP A 1 95 ? -7.338 -9.565 -15.161 1.00 96.69 95 TRP A C 1
ATOM 688 O O . TRP A 1 95 ? -7.747 -8.435 -15.426 1.00 96.69 95 TRP A O 1
ATOM 698 N N . ALA A 1 96 ? -7.358 -10.557 -16.055 1.00 94.38 96 ALA A N 1
ATOM 699 C CA . ALA A 1 96 ? -7.837 -10.379 -17.426 1.00 94.38 96 ALA A CA 1
ATOM 700 C C . ALA A 1 96 ? -9.336 -10.019 -17.491 1.00 94.38 96 ALA A C 1
ATOM 702 O O . ALA A 1 96 ? -9.756 -9.229 -18.339 1.00 94.38 96 ALA A O 1
ATOM 703 N N . ARG A 1 97 ? -10.160 -10.569 -16.586 1.00 96.75 97 ARG A N 1
ATOM 704 C CA . ARG A 1 97 ? -11.579 -10.197 -16.454 1.00 96.75 97 ARG A CA 1
ATOM 705 C C . ARG A 1 97 ? -11.736 -8.765 -15.936 1.00 96.75 97 ARG A C 1
ATOM 707 O O . ARG A 1 97 ? -12.573 -8.019 -16.451 1.00 96.75 97 ARG A O 1
ATOM 714 N N . LEU A 1 98 ? -10.944 -8.391 -14.931 1.00 96.31 98 LEU A N 1
ATOM 715 C CA . LEU A 1 98 ? -10.958 -7.071 -14.305 1.00 96.31 98 LEU A CA 1
ATOM 716 C C . LEU A 1 98 ? -10.573 -5.965 -15.295 1.00 96.31 98 LEU A C 1
ATOM 718 O O . LEU A 1 98 ? -11.170 -4.897 -15.263 1.00 96.31 98 LEU A O 1
ATOM 722 N N . GLU A 1 99 ? -9.649 -6.229 -16.220 1.00 93.94 99 GLU A N 1
ATOM 723 C CA . GLU A 1 99 ? -9.257 -5.287 -17.283 1.00 93.94 99 GLU A CA 1
ATOM 724 C C . GLU A 1 99 ? -10.416 -4.861 -18.198 1.00 93.94 99 GLU A C 1
ATOM 726 O O . GLU A 1 99 ? -10.349 -3.806 -18.824 1.00 93.94 99 GLU A O 1
ATOM 731 N N . GLN A 1 100 ? -11.498 -5.643 -18.255 1.00 94.75 100 GLN A N 1
ATOM 732 C CA . GLN A 1 100 ? -12.706 -5.305 -19.015 1.00 94.75 100 GLN A CA 1
ATOM 733 C C . GLN A 1 100 ? -13.714 -4.464 -18.210 1.00 94.75 100 GLN A C 1
ATOM 735 O O . GLN A 1 100 ? -14.761 -4.088 -18.739 1.00 94.75 100 GLN A O 1
ATOM 740 N N . GLN A 1 101 ? -13.440 -4.187 -16.931 1.00 95.75 101 GLN A N 1
ATOM 741 C CA . GLN A 1 101 ? -14.321 -3.409 -16.063 1.00 95.75 101 GLN A CA 1
ATOM 742 C C . GLN A 1 101 ? -14.036 -1.906 -16.161 1.00 95.75 101 GLN A C 1
ATOM 744 O O . GLN A 1 101 ? -12.902 -1.472 -16.350 1.00 95.75 101 GLN A O 1
ATOM 749 N N . LEU A 1 102 ? -15.067 -1.084 -15.944 1.00 93.81 102 LEU A N 1
ATOM 750 C CA . LEU A 1 102 ? -14.948 0.382 -15.995 1.00 93.81 102 LEU A CA 1
ATOM 751 C C . LEU A 1 102 ? -13.986 0.945 -14.937 1.00 93.81 102 LEU A C 1
ATOM 753 O O . LEU A 1 102 ? -13.381 1.993 -15.143 1.00 93.81 102 LEU A O 1
ATOM 757 N N . HIS A 1 103 ? -13.838 0.258 -13.802 1.00 95.25 103 HIS A N 1
ATOM 758 C CA . HIS A 1 103 ? -12.942 0.656 -12.717 1.00 95.25 103 HIS A CA 1
ATOM 759 C C . HIS A 1 103 ? -11.512 0.130 -12.853 1.00 95.25 103 HIS A C 1
ATOM 761 O O . HIS A 1 103 ? -10.708 0.422 -11.972 1.00 95.25 103 HIS A O 1
ATOM 767 N N . ALA A 1 104 ? -11.162 -0.582 -13.931 1.00 95.81 104 ALA A N 1
ATOM 768 C CA . ALA A 1 104 ? -9.828 -1.164 -14.112 1.00 95.81 104 ALA A CA 1
ATOM 769 C C . ALA A 1 104 ? -8.691 -0.136 -13.950 1.00 95.81 104 ALA A C 1
ATOM 771 O O . ALA A 1 104 ? -7.680 -0.425 -13.316 1.00 95.81 104 ALA A O 1
ATOM 772 N N . GLY A 1 105 ? -8.882 1.094 -14.444 1.00 96.12 105 GLY A N 1
ATOM 773 C CA . GLY A 1 105 ? -7.883 2.170 -14.351 1.00 96.12 105 GLY A CA 1
ATOM 774 C C . GLY A 1 105 ? -7.602 2.688 -12.930 1.00 96.12 105 GLY A C 1
ATOM 775 O O . GLY A 1 105 ? -6.601 3.370 -12.715 1.00 96.12 105 GLY A O 1
ATOM 776 N N . ARG A 1 106 ? -8.455 2.360 -11.949 1.00 97.44 106 ARG A N 1
ATOM 777 C CA . ARG A 1 106 ? -8.253 2.705 -10.527 1.00 97.44 106 ARG A CA 1
ATOM 778 C C . ARG A 1 106 ? -7.400 1.678 -9.784 1.00 97.44 106 ARG A C 1
ATOM 780 O O . ARG A 1 106 ? -7.017 1.914 -8.642 1.00 97.44 106 ARG A O 1
ATOM 787 N N . VAL A 1 107 ? -7.150 0.517 -10.388 1.00 98.50 107 VAL A N 1
ATOM 788 C CA . VAL A 1 107 ? -6.536 -0.615 -9.694 1.00 98.50 107 VAL A CA 1
ATOM 789 C C . VAL A 1 107 ? -5.019 -0.545 -9.803 1.00 98.50 107 VAL A C 1
ATOM 791 O O . VAL A 1 107 ? -4.464 -0.433 -10.894 1.00 98.50 107 VAL A O 1
ATOM 794 N N . ILE A 1 108 ? -4.351 -0.647 -8.657 1.00 98.75 108 ILE A N 1
ATOM 795 C CA . ILE A 1 108 ? -2.898 -0.606 -8.525 1.00 98.75 108 ILE A CA 1
ATOM 796 C C . ILE A 1 108 ? -2.411 -1.990 -8.081 1.00 98.75 108 ILE A C 1
ATOM 798 O O . ILE A 1 108 ? -2.817 -2.501 -7.034 1.00 98.75 108 ILE A O 1
ATOM 802 N N . ARG A 1 109 ? -1.539 -2.611 -8.883 1.00 98.56 109 ARG A N 1
ATOM 803 C CA . ARG A 1 109 ? -0.994 -3.956 -8.630 1.00 98.56 109 ARG A CA 1
ATOM 804 C C . ARG A 1 109 ? 0.265 -3.871 -7.769 1.00 98.56 109 ARG A C 1
ATOM 806 O O . ARG A 1 109 ? 1.170 -3.103 -8.087 1.00 98.56 109 ARG A O 1
ATOM 813 N N . THR A 1 110 ? 0.373 -4.689 -6.727 1.00 98.75 110 THR A N 1
ATOM 814 C CA . THR A 1 110 ? 1.648 -4.853 -6.011 1.00 98.75 110 THR A CA 1
ATOM 815 C C . THR A 1 110 ? 2.559 -5.782 -6.813 1.00 98.75 110 THR A C 1
ATOM 817 O O . THR A 1 110 ? 2.137 -6.862 -7.217 1.00 98.75 110 THR A O 1
ATOM 820 N N . ILE A 1 111 ? 3.807 -5.383 -7.056 1.00 98.56 111 ILE A N 1
ATOM 821 C CA . ILE A 1 111 ? 4.799 -6.172 -7.793 1.00 98.56 111 ILE A CA 1
ATOM 822 C C . ILE A 1 111 ? 5.977 -6.462 -6.876 1.00 98.56 111 ILE A C 1
ATOM 824 O O . ILE A 1 111 ? 6.620 -5.541 -6.381 1.00 98.56 111 ILE A O 1
ATOM 828 N N . ALA A 1 112 ? 6.280 -7.741 -6.677 1.00 97.94 112 ALA A N 1
ATOM 829 C CA . ALA A 1 112 ? 7.315 -8.177 -5.743 1.00 97.94 112 ALA 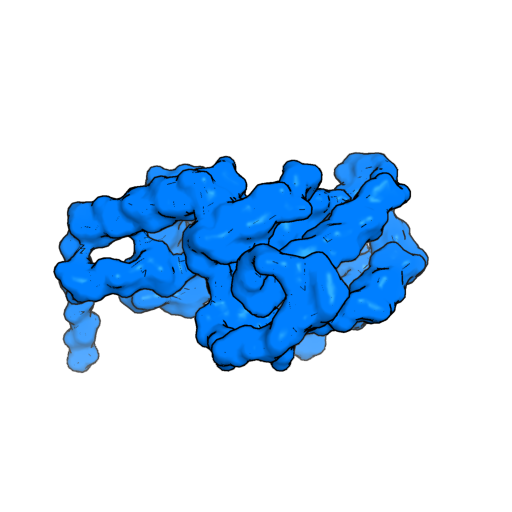A CA 1
ATOM 830 C C . ALA A 1 112 ? 8.530 -8.839 -6.412 1.00 97.94 112 ALA A C 1
ATOM 832 O O . ALA A 1 112 ? 9.492 -9.171 -5.722 1.00 97.94 112 ALA A O 1
ATOM 833 N N . THR A 1 113 ? 8.489 -9.076 -7.728 1.00 97.31 113 THR A N 1
ATOM 834 C CA . THR A 1 113 ? 9.564 -9.758 -8.462 1.00 97.31 113 THR A CA 1
ATOM 835 C C . THR A 1 113 ? 9.823 -9.112 -9.818 1.00 97.31 113 THR A C 1
ATOM 837 O O . THR A 1 113 ? 8.934 -8.511 -10.432 1.00 97.31 113 THR A O 1
ATOM 840 N N . PHE A 1 114 ? 11.053 -9.269 -10.311 1.00 96.62 114 PHE A N 1
ATOM 841 C CA . PHE A 1 114 ? 11.444 -8.750 -11.619 1.00 96.62 114 PHE A CA 1
ATOM 842 C C . PHE A 1 114 ? 10.702 -9.448 -12.763 1.00 96.62 114 PHE A C 1
ATOM 844 O O . PHE A 1 114 ? 10.284 -8.785 -13.709 1.00 96.62 114 PHE A O 1
ATOM 851 N N . ASP A 1 115 ? 10.478 -10.759 -12.660 1.00 95.25 115 ASP A N 1
ATOM 852 C CA . ASP A 1 115 ? 9.754 -11.516 -13.683 1.00 95.25 115 ASP A CA 1
ATOM 853 C C . ASP A 1 115 ? 8.303 -11.046 -13.823 1.00 95.25 115 ASP A C 1
ATOM 855 O O . ASP A 1 115 ? 7.839 -10.830 -14.945 1.00 95.25 115 ASP A O 1
ATOM 859 N N . SER A 1 116 ? 7.620 -10.787 -12.702 1.00 96.62 116 SER A N 1
ATOM 860 C CA . SER A 1 116 ? 6.280 -10.196 -12.703 1.00 96.62 116 SER A CA 1
ATOM 861 C C . SER A 1 116 ? 6.276 -8.818 -13.370 1.00 96.62 116 SER A C 1
ATOM 863 O O . SER A 1 116 ? 5.463 -8.581 -14.264 1.00 96.62 116 SER A O 1
ATOM 865 N N . LEU A 1 117 ? 7.209 -7.924 -13.014 1.00 97.50 117 LEU A N 1
ATOM 866 C CA . LEU A 1 117 ? 7.292 -6.593 -13.631 1.00 97.50 117 LEU A CA 1
ATOM 867 C C . LEU A 1 117 ? 7.550 -6.674 -15.141 1.00 97.50 117 LEU A C 1
ATOM 869 O O . LEU A 1 117 ? 6.909 -5.981 -15.930 1.00 97.50 117 LEU A O 1
ATOM 873 N N . ARG A 1 118 ? 8.475 -7.546 -15.548 1.00 95.31 118 ARG A N 1
ATOM 874 C CA . ARG A 1 118 ? 8.850 -7.734 -16.949 1.00 95.31 118 ARG A CA 1
ATOM 875 C C . ARG A 1 118 ? 7.708 -8.314 -17.776 1.00 95.31 118 ARG A C 1
ATOM 877 O O . ARG A 1 118 ? 7.557 -7.912 -18.925 1.00 95.31 118 ARG A O 1
ATOM 884 N N . SER A 1 119 ? 6.905 -9.214 -17.207 1.00 94.94 119 SER A N 1
ATOM 885 C CA . SER A 1 119 ? 5.720 -9.741 -17.894 1.00 94.94 119 SER A CA 1
ATOM 886 C C . SER A 1 119 ? 4.730 -8.622 -18.242 1.00 94.94 119 SER A C 1
ATOM 888 O O . SER A 1 119 ? 4.349 -8.489 -19.400 1.00 94.94 119 SER A O 1
ATOM 890 N N . LEU A 1 120 ? 4.446 -7.718 -17.297 1.00 94.81 120 LEU A N 1
ATOM 891 C CA . LEU A 1 120 ? 3.582 -6.556 -17.531 1.00 94.81 120 LEU A CA 1
ATOM 892 C C . LEU A 1 120 ? 4.185 -5.566 -18.534 1.00 94.81 120 LEU A C 1
ATOM 894 O O . LEU A 1 120 ? 3.473 -4.985 -19.346 1.00 94.81 120 LEU A O 1
ATOM 898 N N . ALA A 1 121 ? 5.509 -5.386 -18.519 1.00 94.25 121 ALA A N 1
ATOM 899 C CA . ALA A 1 121 ? 6.203 -4.518 -19.469 1.00 94.25 121 ALA A CA 1
ATOM 900 C C . ALA A 1 121 ? 6.144 -5.027 -20.924 1.00 94.25 121 ALA A C 1
ATOM 902 O O . ALA A 1 121 ? 6.410 -4.263 -21.857 1.00 94.25 121 ALA A O 1
ATOM 903 N N . GLN A 1 122 ? 5.816 -6.302 -21.146 1.00 90.00 122 GLN A N 1
ATOM 904 C CA . GLN A 1 122 ? 5.641 -6.884 -22.481 1.00 90.00 122 GLN A CA 1
ATOM 905 C C . GLN A 1 122 ? 4.209 -6.739 -23.004 1.00 90.00 122 GLN A C 1
ATOM 907 O O . GLN A 1 122 ? 4.009 -6.744 -24.220 1.00 90.00 122 GLN A O 1
ATOM 912 N N . ASP A 1 123 ? 3.239 -6.528 -22.117 1.00 84.94 123 ASP A N 1
ATOM 913 C CA . ASP A 1 123 ? 1.846 -6.319 -22.490 1.00 84.94 123 ASP A CA 1
ATOM 914 C C . ASP A 1 123 ? 1.619 -4.933 -23.117 1.00 84.94 123 ASP A C 1
ATOM 916 O O . ASP A 1 123 ? 2.391 -3.981 -22.950 1.00 84.94 123 ASP A O 1
ATOM 920 N N . SER A 1 124 ? 0.549 -4.810 -23.905 1.00 74.31 124 SER A N 1
ATOM 921 C CA . SER A 1 124 ? 0.192 -3.565 -24.599 1.00 74.31 124 SER A CA 1
ATOM 922 C C . SER A 1 124 ? -0.689 -2.621 -23.775 1.00 74.31 124 SER A C 1
ATOM 924 O O . SER A 1 124 ? -0.873 -1.473 -24.175 1.00 74.31 124 SER A O 1
ATOM 926 N N . GLY A 1 125 ? -1.265 -3.101 -22.668 1.00 86.81 125 GLY A N 1
ATOM 927 C CA . GLY A 1 125 ? -2.124 -2.314 -21.782 1.00 86.81 125 GLY A CA 1
ATOM 928 C C . GLY A 1 125 ? -1.340 -1.343 -20.897 1.00 86.81 125 GLY A C 1
ATOM 929 O O . GLY A 1 125 ? -0.147 -1.524 -20.669 1.00 86.81 125 GLY A O 1
ATOM 930 N N . SER A 1 126 ? -2.023 -0.310 -20.398 1.00 94.00 126 SER A N 1
ATOM 931 C CA . SER A 1 126 ? -1.492 0.542 -19.330 1.00 94.00 126 SER A CA 1
ATOM 932 C C . SER A 1 126 ? -1.888 -0.038 -17.977 1.00 94.00 126 SER A C 1
ATOM 934 O O . SER A 1 126 ? -3.070 -0.287 -17.735 1.00 94.00 126 SER A O 1
ATOM 936 N N . VAL A 1 127 ? -0.905 -0.271 -17.110 1.00 96.50 127 VAL A N 1
ATOM 937 C CA . VAL A 1 127 ? -1.097 -0.804 -15.760 1.00 96.50 127 VAL A CA 1
ATOM 938 C C . VAL A 1 127 ? -0.438 0.100 -14.729 1.00 96.50 127 VAL A C 1
ATOM 940 O O . VAL A 1 127 ? 0.660 0.615 -14.941 1.00 96.50 127 VAL A O 1
ATOM 943 N N . ARG A 1 128 ? -1.102 0.265 -13.584 1.00 98.38 128 ARG A N 1
ATOM 944 C CA . ARG A 1 128 ? -0.571 0.991 -12.427 1.00 98.38 128 ARG A CA 1
ATOM 945 C C . ARG A 1 128 ? -0.011 -0.004 -11.426 1.00 98.38 128 ARG A C 1
ATOM 947 O O . ARG A 1 128 ? -0.654 -1.014 -11.128 1.00 98.38 128 ARG A O 1
ATOM 954 N N . VAL A 1 129 ? 1.187 0.261 -10.920 1.00 98.75 129 VAL A N 1
ATOM 955 C CA . VAL A 1 129 ? 1.916 -0.670 -10.058 1.00 98.75 129 VAL A CA 1
ATOM 956 C C . VAL A 1 129 ? 2.548 0.027 -8.863 1.00 98.75 129 VAL A C 1
ATOM 958 O O . VAL A 1 129 ? 3.006 1.158 -8.967 1.00 98.75 129 VAL A O 1
ATOM 961 N N . ILE A 1 130 ? 2.641 -0.679 -7.742 1.00 98.81 130 ILE A N 1
ATOM 962 C CA . ILE A 1 130 ? 3.545 -0.346 -6.638 1.00 98.81 130 ILE A CA 1
ATOM 963 C C . ILE A 1 130 ? 4.587 -1.456 -6.564 1.00 98.81 130 ILE A C 1
ATOM 965 O O . ILE A 1 130 ? 4.242 -2.636 -6.620 1.00 98.81 130 ILE A O 1
ATOM 969 N N . LEU A 1 131 ? 5.858 -1.089 -6.436 1.00 98.75 131 LEU A N 1
ATOM 970 C CA . LEU A 1 131 ? 6.941 -2.058 -6.272 1.00 98.75 131 LEU A CA 1
ATOM 971 C C . LEU A 1 131 ? 7.110 -2.367 -4.783 1.00 98.75 131 LEU A C 1
ATOM 973 O O . LEU A 1 131 ? 7.150 -1.449 -3.975 1.00 98.75 131 LEU A O 1
ATOM 977 N N . GLU A 1 132 ? 7.191 -3.631 -4.388 1.00 98.56 132 GLU A N 1
ATOM 978 C CA . GLU A 1 132 ? 7.348 -4.020 -2.984 1.00 98.56 132 GLU A 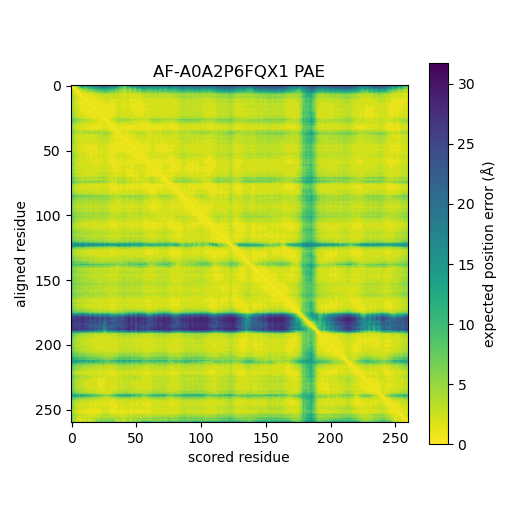CA 1
ATOM 979 C C . GLU A 1 132 ? 8.817 -4.248 -2.634 1.00 98.56 132 GLU A C 1
ATOM 981 O O . GLU A 1 132 ? 9.513 -5.011 -3.297 1.00 98.56 132 GLU A O 1
ATOM 986 N N . ALA A 1 133 ? 9.295 -3.600 -1.578 1.00 98.19 133 ALA A N 1
ATOM 987 C CA . ALA A 1 133 ? 10.632 -3.791 -1.041 1.00 98.19 133 ALA A CA 1
ATOM 988 C C . ALA A 1 133 ? 10.707 -5.036 -0.145 1.00 98.19 133 ALA A C 1
ATOM 990 O O . ALA A 1 133 ? 9.818 -5.278 0.671 1.00 98.19 133 ALA A O 1
ATOM 991 N N . ASN A 1 134 ? 11.802 -5.794 -0.242 1.00 96.50 134 ASN A N 1
ATOM 992 C CA . ASN A 1 134 ? 12.085 -6.903 0.667 1.00 96.50 134 ASN A CA 1
ATOM 993 C C . ASN A 1 134 ? 12.605 -6.365 2.002 1.00 96.50 134 ASN A C 1
ATOM 995 O O . ASN A 1 134 ? 13.767 -5.967 2.114 1.00 96.50 134 ASN A O 1
ATOM 999 N N . THR A 1 135 ? 11.732 -6.339 3.000 1.00 94.44 135 THR A N 1
ATOM 1000 C CA . THR A 1 135 ? 12.039 -5.821 4.335 1.00 94.44 135 THR A CA 1
ATOM 1001 C C . THR A 1 135 ? 12.455 -6.930 5.305 1.00 94.44 135 THR A C 1
ATOM 1003 O O . THR A 1 135 ? 12.409 -8.123 4.991 1.00 94.44 135 THR A O 1
ATOM 1006 N N . SER A 1 136 ? 12.753 -6.549 6.546 1.00 91.75 136 SER A N 1
ATOM 1007 C CA . SER A 1 136 ? 12.889 -7.458 7.691 1.00 91.75 136 SER A CA 1
ATOM 1008 C C . SER A 1 136 ? 11.649 -8.323 7.987 1.00 91.75 136 SER A C 1
ATOM 1010 O O . SER A 1 136 ? 11.740 -9.261 8.776 1.00 91.75 136 SER A O 1
ATOM 1012 N N . MET A 1 137 ? 10.500 -8.073 7.344 1.00 90.69 137 MET A N 1
ATOM 1013 C CA . MET A 1 137 ? 9.342 -8.978 7.380 1.00 90.69 137 MET A CA 1
ATOM 1014 C C . MET A 1 137 ? 9.583 -10.273 6.577 1.00 90.69 137 MET A C 1
ATOM 1016 O O . MET A 1 137 ? 8.896 -11.266 6.809 1.00 90.69 137 MET A O 1
ATOM 1020 N N . HIS A 1 138 ? 10.533 -10.270 5.630 1.00 88.50 138 HIS A N 1
ATOM 1021 C CA . HIS A 1 138 ? 10.936 -11.420 4.804 1.00 88.50 138 HIS A CA 1
ATOM 1022 C C . HIS A 1 138 ? 9.774 -12.182 4.148 1.00 88.50 138 HIS A C 1
ATOM 1024 O O . HIS A 1 138 ? 9.790 -13.410 4.048 1.00 88.50 138 HIS A O 1
ATOM 1030 N N . ARG A 1 139 ? 8.751 -11.447 3.699 1.00 88.00 139 ARG A N 1
ATOM 1031 C CA . ARG A 1 139 ? 7.563 -12.026 3.066 1.00 88.00 139 ARG A CA 1
ATOM 1032 C C . ARG A 1 139 ? 7.676 -12.025 1.543 1.00 88.00 139 ARG A C 1
ATOM 1034 O O . ARG A 1 139 ? 7.714 -13.086 0.933 1.00 88.00 139 ARG A O 1
ATOM 1041 N N . PHE A 1 140 ? 7.741 -10.835 0.957 1.00 91.81 140 PHE A N 1
ATOM 1042 C CA . PHE A 1 140 ? 7.824 -10.591 -0.480 1.00 91.81 140 PHE A CA 1
ATOM 1043 C C . PHE A 1 140 ? 8.723 -9.382 -0.744 1.00 91.81 140 PHE A C 1
ATOM 1045 O O . PHE A 1 140 ? 9.086 -8.659 0.185 1.00 91.81 140 PHE A O 1
ATOM 1052 N N . GLY A 1 141 ? 9.051 -9.166 -2.014 1.00 96.44 141 GLY A N 1
ATOM 1053 C CA . GLY A 1 141 ? 9.621 -7.919 -2.498 1.00 96.44 141 GLY A CA 1
ATOM 1054 C C . GLY A 1 141 ? 11.013 -8.056 -3.096 1.00 96.44 141 GLY A C 1
ATOM 1055 O O . GLY A 1 141 ? 11.696 -9.075 -2.965 1.00 96.44 141 GLY A O 1
ATOM 1056 N N . PHE A 1 142 ? 11.438 -6.972 -3.728 1.00 98.19 142 PHE A N 1
ATOM 1057 C CA . PHE A 1 142 ? 12.751 -6.811 -4.320 1.00 98.19 142 PHE A CA 1
ATOM 1058 C C . PHE A 1 142 ? 13.803 -6.559 -3.246 1.00 98.19 142 PHE A C 1
ATOM 1060 O O . PHE A 1 142 ? 13.655 -5.670 -2.403 1.00 98.19 142 PHE A O 1
ATOM 1067 N N . ARG A 1 143 ? 14.928 -7.271 -3.317 1.00 96.81 143 ARG A N 1
ATOM 1068 C CA . ARG A 1 143 ? 16.167 -6.760 -2.714 1.00 96.81 143 ARG A CA 1
ATOM 1069 C C . ARG A 1 143 ? 16.598 -5.498 -3.456 1.00 96.81 143 ARG A C 1
ATOM 1071 O O . ARG A 1 143 ? 16.266 -5.333 -4.625 1.00 96.81 143 ARG A O 1
ATOM 1078 N N . GLU A 1 144 ? 17.410 -4.646 -2.835 1.00 96.38 144 GLU A N 1
ATOM 1079 C CA . GLU A 1 144 ? 17.867 -3.407 -3.488 1.00 96.38 144 GLU A CA 1
ATOM 1080 C C . GLU A 1 144 ? 18.491 -3.649 -4.858 1.00 96.38 144 GLU A C 1
ATOM 1082 O O . GLU A 1 144 ? 18.090 -3.028 -5.833 1.00 96.38 144 GLU A O 1
ATOM 1087 N N . SER A 1 145 ? 19.425 -4.595 -4.966 1.00 96.75 145 SER A N 1
ATOM 1088 C CA . SER A 1 145 ? 20.075 -4.895 -6.244 1.00 96.75 145 SER A CA 1
ATOM 1089 C C . SER A 1 145 ? 19.090 -5.383 -7.309 1.00 96.75 145 SER A C 1
ATOM 1091 O O . SER A 1 145 ? 19.294 -5.133 -8.491 1.00 96.75 145 SER A O 1
ATOM 1093 N N . GLU A 1 146 ? 18.035 -6.092 -6.899 1.00 97.75 146 GLU A N 1
ATOM 1094 C CA . GLU A 1 146 ? 16.993 -6.591 -7.802 1.00 97.75 146 GLU A CA 1
ATOM 1095 C C . GLU A 1 146 ? 16.074 -5.447 -8.249 1.00 97.75 146 GLU A C 1
ATOM 1097 O O . GLU A 1 146 ? 15.742 -5.375 -9.428 1.00 97.75 146 GLU A O 1
ATOM 1102 N N . LEU A 1 147 ? 15.720 -4.528 -7.342 1.00 97.94 147 LEU A N 1
ATOM 1103 C CA . LEU A 1 147 ? 14.946 -3.324 -7.655 1.00 97.94 147 LEU A CA 1
ATOM 1104 C C . LEU A 1 147 ? 15.698 -2.439 -8.656 1.00 97.94 147 LEU A C 1
ATOM 1106 O O . LEU A 1 147 ? 15.144 -2.062 -9.685 1.00 97.94 147 LEU A O 1
ATOM 1110 N N . LEU A 1 148 ? 16.975 -2.162 -8.384 1.00 96.19 148 LEU A N 1
ATOM 1111 C CA . LEU A 1 148 ? 17.828 -1.357 -9.259 1.00 96.19 148 LEU A CA 1
ATOM 1112 C C . LEU A 1 148 ? 17.987 -2.000 -10.640 1.00 96.19 148 LEU A C 1
ATOM 1114 O O . LEU A 1 148 ? 17.854 -1.325 -11.659 1.00 96.19 148 LEU A O 1
ATOM 1118 N N . ALA A 1 149 ? 18.218 -3.315 -10.691 1.00 96.94 149 ALA A N 1
ATOM 1119 C CA . ALA A 1 149 ? 18.295 -4.040 -11.955 1.00 96.94 149 ALA A CA 1
ATOM 1120 C C . ALA A 1 149 ? 16.971 -3.982 -12.734 1.00 96.94 149 ALA A C 1
ATOM 1122 O O . ALA A 1 149 ? 16.988 -3.794 -13.948 1.00 96.94 149 ALA A O 1
ATOM 1123 N N . ALA A 1 150 ? 15.832 -4.095 -12.044 1.00 96.81 150 ALA A N 1
ATOM 1124 C CA . ALA A 1 150 ? 14.514 -4.021 -12.661 1.00 96.81 150 ALA A CA 1
ATOM 1125 C C . ALA A 1 150 ? 14.219 -2.631 -13.252 1.00 96.81 150 ALA A C 1
ATOM 1127 O O . ALA A 1 150 ? 13.725 -2.541 -14.372 1.00 96.81 150 ALA A O 1
ATOM 1128 N N . LEU A 1 151 ? 14.569 -1.555 -12.541 1.00 95.19 151 LEU A N 1
ATOM 1129 C CA . LEU A 1 151 ? 14.407 -0.170 -13.007 1.00 95.19 151 LEU A CA 1
ATOM 1130 C C . LEU A 1 151 ? 15.383 0.206 -14.139 1.00 95.19 151 LEU A C 1
ATOM 1132 O O . LEU A 1 151 ? 15.110 1.112 -14.933 1.00 95.19 151 LEU A O 1
ATOM 1136 N N . ALA A 1 152 ? 16.524 -0.478 -14.225 1.00 94.81 152 ALA A N 1
ATOM 1137 C CA . ALA A 1 152 ? 17.504 -0.304 -15.293 1.00 94.81 152 ALA A CA 1
ATOM 1138 C C . ALA A 1 152 ? 17.202 -1.146 -16.549 1.00 94.81 152 ALA A C 1
ATOM 1140 O O . ALA A 1 152 ? 17.789 -0.884 -17.601 1.00 94.81 152 ALA A O 1
ATOM 1141 N N . ASP A 1 153 ? 16.312 -2.141 -16.469 1.00 96.44 153 ASP A N 1
ATOM 1142 C CA . ASP A 1 153 ? 15.984 -3.013 -17.600 1.00 96.44 153 ASP A CA 1
ATOM 1143 C C . ASP A 1 153 ? 15.347 -2.232 -18.757 1.00 96.44 153 ASP A C 1
ATOM 1145 O O . ASP A 1 153 ? 14.390 -1.479 -18.580 1.00 96.44 153 ASP A O 1
ATOM 1149 N N . ALA A 1 154 ? 15.854 -2.443 -19.973 1.00 95.25 154 ALA A N 1
ATOM 1150 C CA . ALA A 1 154 ? 15.444 -1.673 -21.144 1.00 95.25 154 ALA A CA 1
ATOM 1151 C C . ALA A 1 154 ? 13.947 -1.811 -21.480 1.00 95.25 154 ALA A C 1
ATOM 1153 O O . ALA A 1 154 ? 13.331 -0.827 -21.886 1.00 95.25 154 ALA A O 1
ATOM 1154 N N . HIS A 1 155 ? 13.349 -2.993 -21.291 1.00 95.25 155 HIS A N 1
ATOM 1155 C CA . HIS A 1 155 ? 11.930 -3.204 -21.591 1.00 95.25 155 HIS A CA 1
ATOM 1156 C C . HIS A 1 155 ? 11.044 -2.531 -20.546 1.00 95.25 155 HIS A C 1
ATOM 1158 O O . HIS A 1 155 ? 10.025 -1.938 -20.898 1.00 95.25 155 HIS A O 1
ATOM 1164 N N . VAL A 1 156 ? 11.444 -2.595 -19.272 1.00 95.56 156 VAL A N 1
ATOM 1165 C CA . VAL A 1 156 ? 10.754 -1.893 -18.183 1.00 95.56 156 VAL A CA 1
ATOM 1166 C C . VAL A 1 156 ? 10.827 -0.382 -18.404 1.00 95.56 156 VAL A C 1
ATOM 1168 O O . VAL A 1 156 ? 9.788 0.278 -18.390 1.00 95.56 156 VAL A O 1
ATOM 1171 N N . ARG A 1 157 ? 12.015 0.160 -18.710 1.00 94.25 157 ARG A N 1
ATOM 1172 C CA . ARG A 1 157 ? 12.194 1.589 -19.016 1.00 94.25 157 ARG A CA 1
ATOM 1173 C C . ARG A 1 157 ? 11.319 2.041 -20.178 1.00 94.25 157 ARG A C 1
ATOM 1175 O O . ARG A 1 157 ? 10.581 3.012 -20.042 1.00 94.25 157 ARG A O 1
ATOM 1182 N N . GLU A 1 158 ? 11.341 1.310 -21.290 1.00 94.75 158 GLU A N 1
ATOM 1183 C CA . GLU A 1 158 ? 10.506 1.626 -22.450 1.00 94.75 158 GLU A CA 1
ATOM 1184 C C . GLU A 1 158 ? 9.007 1.554 -22.113 1.00 94.75 158 GLU A C 1
ATOM 1186 O O . GLU A 1 158 ? 8.221 2.392 -22.561 1.00 94.75 158 GLU A O 1
ATOM 1191 N N . ALA A 1 159 ? 8.578 0.551 -21.340 1.00 95.94 159 ALA A N 1
ATOM 1192 C CA . ALA A 1 159 ? 7.187 0.431 -20.916 1.00 95.94 159 ALA A CA 1
ATOM 1193 C C . ALA A 1 159 ? 6.748 1.623 -20.059 1.00 95.94 159 ALA A C 1
ATOM 1195 O O . ALA A 1 159 ? 5.651 2.142 -20.272 1.00 95.94 159 ALA A O 1
ATOM 1196 N N . MET A 1 160 ? 7.604 2.094 -19.153 1.00 95.06 160 MET A N 1
ATOM 1197 C CA . MET A 1 160 ? 7.342 3.279 -18.337 1.00 95.06 160 MET A CA 1
ATOM 1198 C C . MET A 1 160 ? 7.307 4.554 -19.180 1.00 95.06 160 MET A C 1
ATOM 1200 O O . MET A 1 160 ? 6.326 5.289 -19.137 1.00 95.06 160 MET A O 1
ATOM 1204 N N . GLU A 1 161 ? 8.304 4.786 -20.038 1.00 93.81 161 GLU A N 1
ATOM 1205 C CA . GLU A 1 161 ? 8.354 5.954 -20.931 1.00 93.81 161 GLU A CA 1
ATOM 1206 C C . GLU A 1 161 ? 7.098 6.060 -21.811 1.00 93.81 161 GLU A C 1
ATOM 1208 O O . GLU A 1 161 ? 6.534 7.145 -21.974 1.00 93.81 161 GLU A O 1
ATOM 1213 N N . ARG A 1 162 ? 6.600 4.923 -22.313 1.00 93.88 162 ARG A N 1
ATOM 1214 C CA . ARG A 1 162 ? 5.375 4.839 -23.126 1.00 93.88 162 ARG A CA 1
ATOM 1215 C C . ARG A 1 162 ? 4.071 4.838 -22.315 1.00 93.88 162 ARG A C 1
ATOM 1217 O O . ARG A 1 162 ? 3.006 4.767 -22.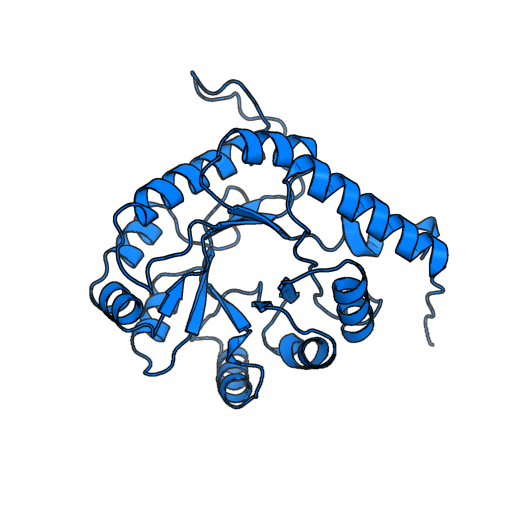922 1.00 93.88 162 ARG A O 1
ATOM 1224 N N . GLY A 1 163 ? 4.128 4.890 -20.984 1.00 94.31 163 GLY A N 1
ATOM 1225 C CA . GLY A 1 163 ? 2.950 4.889 -20.108 1.00 94.31 163 GLY A CA 1
ATOM 1226 C C . GLY A 1 163 ? 2.217 3.544 -20.032 1.00 94.31 163 GLY A C 1
ATOM 1227 O O . GLY A 1 163 ? 1.050 3.494 -19.649 1.00 94.31 163 GLY A O 1
ATOM 1228 N N . ARG A 1 164 ? 2.880 2.445 -20.411 1.00 95.62 164 ARG A N 1
ATOM 1229 C CA . ARG A 1 164 ? 2.353 1.078 -20.259 1.00 95.62 164 ARG A CA 1
ATOM 1230 C C . ARG A 1 164 ? 2.497 0.572 -18.826 1.00 95.62 164 ARG A C 1
ATOM 1232 O O . ARG A 1 164 ? 1.639 -0.156 -18.354 1.00 95.62 164 ARG A O 1
ATOM 1239 N N . VAL A 1 165 ? 3.542 0.997 -18.119 1.00 97.31 165 VAL A N 1
ATOM 1240 C CA . VAL A 1 165 ? 3.718 0.730 -16.686 1.00 97.31 165 VAL A CA 1
ATOM 1241 C C . VAL A 1 165 ? 3.848 2.060 -15.955 1.00 97.31 165 VAL A C 1
ATOM 1243 O O . VAL A 1 165 ? 4.803 2.797 -16.172 1.00 97.31 165 VAL A O 1
ATOM 1246 N N . LEU A 1 166 ? 2.887 2.366 -15.090 1.00 97.81 166 LEU A N 1
ATOM 1247 C CA . LEU A 1 166 ? 2.867 3.566 -14.259 1.00 97.81 166 LEU A CA 1
ATOM 1248 C C . LEU A 1 166 ? 3.230 3.169 -12.830 1.00 97.81 166 LEU A C 1
ATOM 1250 O O . LEU A 1 166 ? 2.490 2.427 -12.185 1.00 97.81 166 LEU A O 1
ATOM 1254 N N . VAL A 1 167 ? 4.391 3.614 -12.350 1.00 98.25 167 VAL A N 1
ATOM 1255 C CA . VAL A 1 167 ? 4.881 3.243 -11.018 1.00 98.25 167 VAL A CA 1
ATOM 1256 C C . VAL A 1 167 ? 4.422 4.273 -9.988 1.00 98.25 167 VAL A C 1
ATOM 1258 O O . VAL A 1 167 ? 4.923 5.390 -9.949 1.00 98.25 167 VAL A O 1
ATOM 1261 N N . GLU A 1 168 ? 3.493 3.872 -9.127 1.00 98.50 168 GLU A N 1
ATOM 1262 C CA . GLU A 1 168 ? 2.822 4.695 -8.109 1.00 98.50 168 GLU A CA 1
ATOM 1263 C C . GLU A 1 168 ? 3.600 4.776 -6.782 1.00 98.50 168 GLU A C 1
ATOM 1265 O O . GLU A 1 168 ? 3.134 5.364 -5.804 1.00 98.50 168 GLU A O 1
ATOM 1270 N N . GLY A 1 169 ? 4.785 4.166 -6.716 1.00 98.31 169 GLY A N 1
ATOM 1271 C CA . GLY A 1 169 ? 5.706 4.271 -5.586 1.00 98.31 169 GLY A CA 1
ATOM 1272 C C . GLY A 1 169 ? 6.286 2.938 -5.121 1.00 98.31 169 GLY A C 1
ATOM 1273 O O . GLY A 1 169 ? 6.186 1.914 -5.805 1.00 98.31 169 GLY A O 1
ATOM 1274 N N . LEU A 1 170 ? 6.872 2.969 -3.923 1.00 98.69 170 LEU A N 1
ATOM 1275 C CA . LEU A 1 170 ? 7.498 1.825 -3.262 1.00 98.69 170 LEU A CA 1
ATOM 1276 C C . LEU A 1 170 ? 6.707 1.418 -2.009 1.00 98.69 170 LEU A C 1
ATOM 1278 O O . LEU A 1 170 ? 6.507 2.215 -1.093 1.00 98.69 170 LEU A O 1
ATOM 1282 N N . ALA A 1 171 ? 6.270 0.165 -1.942 1.00 98.62 171 ALA A N 1
ATOM 1283 C CA . ALA A 1 171 ? 5.677 -0.440 -0.760 1.00 98.62 171 ALA A CA 1
ATOM 1284 C C . ALA A 1 171 ? 6.749 -0.981 0.184 1.00 98.62 171 ALA A C 1
ATOM 1286 O O . ALA A 1 171 ? 7.609 -1.761 -0.212 1.00 98.62 171 ALA A O 1
ATOM 1287 N N . VAL A 1 172 ? 6.636 -0.621 1.462 1.00 97.56 172 VAL A N 1
ATOM 1288 C CA . VAL A 1 172 ? 7.513 -1.088 2.538 1.00 97.56 172 VAL A CA 1
ATOM 1289 C C . VAL A 1 172 ? 6.642 -1.742 3.612 1.00 97.56 172 VAL A C 1
ATOM 1291 O O . VAL A 1 172 ? 5.986 -1.069 4.412 1.00 97.56 172 VAL A O 1
ATOM 1294 N N . HIS A 1 173 ? 6.564 -3.075 3.584 1.00 96.06 173 HIS A N 1
ATOM 1295 C CA . HIS A 1 173 ? 5.759 -3.856 4.526 1.00 96.06 173 HIS A CA 1
ATOM 1296 C C . HIS A 1 173 ? 6.603 -4.209 5.756 1.00 96.06 173 HIS A C 1
ATOM 1298 O O . HIS A 1 173 ? 7.467 -5.072 5.677 1.00 96.06 173 HIS A O 1
ATOM 1304 N N . MET A 1 174 ? 6.347 -3.581 6.905 1.00 94.00 174 MET A N 1
ATOM 1305 C CA . MET A 1 174 ? 7.076 -3.872 8.149 1.00 94.00 174 MET A CA 1
ATOM 1306 C C . MET A 1 174 ? 6.425 -4.989 8.983 1.00 94.00 174 MET A C 1
ATOM 1308 O O . MET A 1 174 ? 5.211 -5.185 8.896 1.00 94.00 174 MET A O 1
ATOM 1312 N N . PRO A 1 175 ? 7.181 -5.714 9.824 1.00 89.31 175 PRO A N 1
ATOM 1313 C CA . PRO A 1 175 ? 6.584 -6.628 10.792 1.00 89.31 175 PRO A CA 1
ATOM 1314 C C . PRO A 1 175 ? 5.681 -5.890 11.791 1.00 89.31 175 PRO A C 1
ATOM 1316 O O . PRO A 1 175 ? 5.935 -4.736 12.135 1.00 89.31 175 PRO A O 1
ATOM 1319 N N . ILE A 1 176 ? 4.617 -6.566 12.253 1.00 84.62 176 ILE A N 1
ATOM 1320 C CA . ILE A 1 176 ? 3.717 -6.044 13.302 1.00 84.62 176 ILE A CA 1
ATOM 1321 C C . ILE A 1 176 ? 4.517 -5.823 14.586 1.00 84.62 176 ILE A C 1
ATOM 1323 O O . ILE A 1 176 ? 4.583 -4.704 15.090 1.00 84.62 176 ILE A O 1
ATOM 1327 N N . ASP A 1 177 ? 5.170 -6.894 15.035 1.00 75.50 177 ASP A N 1
ATOM 1328 C CA . ASP A 1 177 ? 6.089 -6.900 16.160 1.00 75.50 177 ASP A CA 1
ATOM 1329 C C . ASP A 1 177 ? 7.492 -7.149 15.611 1.00 75.50 177 ASP A C 1
ATOM 1331 O O . ASP A 1 177 ? 7.744 -8.166 14.961 1.00 75.50 177 ASP A O 1
ATOM 1335 N N . GLN A 1 178 ? 8.409 -6.219 15.857 1.00 66.38 178 GLN A N 1
ATOM 1336 C CA . GLN A 1 178 ? 9.831 -6.441 15.616 1.00 66.38 178 GLN A CA 1
ATOM 1337 C C . GLN A 1 178 ? 10.471 -6.828 16.959 1.00 66.38 178 GLN A C 1
ATOM 1339 O O . GLN A 1 178 ? 10.096 -6.248 17.984 1.00 66.38 178 GLN A O 1
ATOM 1344 N N . PRO A 1 179 ? 11.398 -7.804 17.015 1.00 52.75 179 PRO A N 1
ATOM 1345 C CA . PRO A 1 179 ? 12.172 -8.028 18.232 1.00 52.75 179 PRO A CA 1
ATOM 1346 C C . PRO A 1 179 ? 12.864 -6.726 18.669 1.00 52.75 179 PRO A C 1
ATOM 1348 O O . PRO A 1 179 ? 13.177 -5.874 17.837 1.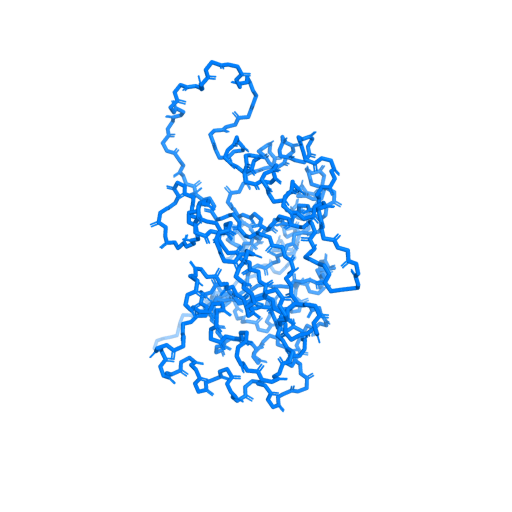00 52.75 179 PRO A O 1
ATOM 1351 N N . ALA A 1 180 ? 13.056 -6.569 19.983 1.00 49.56 180 ALA A N 1
ATOM 1352 C CA . ALA A 1 180 ? 13.679 -5.386 20.573 1.00 49.56 180 ALA A CA 1
ATOM 1353 C C . ALA A 1 180 ? 15.014 -5.066 19.878 1.00 49.56 180 ALA A C 1
ATOM 1355 O O . ALA A 1 180 ? 15.822 -5.972 19.694 1.00 49.56 180 ALA A O 1
ATOM 1356 N N . ASP A 1 181 ? 15.181 -3.791 19.500 1.00 54.53 181 ASP A N 1
ATOM 1357 C CA . ASP A 1 181 ? 16.284 -3.203 18.726 1.00 54.53 181 ASP A CA 1
ATOM 1358 C C . ASP A 1 181 ? 17.570 -4.050 18.664 1.00 54.53 181 ASP A C 1
ATOM 1360 O O . ASP A 1 181 ? 18.311 -4.150 19.647 1.00 54.53 181 ASP A O 1
ATOM 1364 N N . ASP A 1 182 ? 17.928 -4.527 17.468 1.00 52.06 182 ASP A N 1
ATOM 1365 C CA . ASP A 1 182 ? 19.347 -4.696 17.162 1.00 52.06 182 ASP A CA 1
ATOM 1366 C C . ASP A 1 182 ? 20.015 -3.324 17.315 1.00 52.06 182 ASP A C 1
ATOM 1368 O O . ASP A 1 182 ? 19.507 -2.309 16.817 1.00 52.06 182 ASP A O 1
ATOM 1372 N N . ALA A 1 183 ? 21.133 -3.284 18.048 1.00 53.28 183 ALA A N 1
ATOM 1373 C CA . ALA A 1 183 ? 21.833 -2.046 18.368 1.00 53.28 183 ALA A CA 1
ATOM 1374 C C . ALA A 1 183 ? 22.016 -1.190 17.099 1.00 53.28 183 ALA A C 1
ATOM 1376 O O . ALA A 1 183 ? 22.498 -1.706 16.083 1.00 53.28 183 ALA A O 1
ATOM 1377 N N . PRO A 1 184 ? 21.645 0.104 17.128 1.00 51.03 184 PRO A N 1
ATOM 1378 C CA . PRO A 1 184 ? 21.690 0.934 15.938 1.00 51.03 184 PRO A CA 1
ATOM 1379 C C . PRO A 1 184 ? 23.111 0.950 15.351 1.00 51.03 184 PRO A C 1
ATOM 1381 O O . PRO A 1 184 ? 24.087 1.082 16.105 1.00 51.03 184 PRO A O 1
ATOM 1384 N N . PRO A 1 185 ? 23.264 0.848 14.015 1.00 54.47 185 PRO A N 1
ATOM 1385 C CA . PRO A 1 185 ? 24.552 1.051 13.369 1.00 54.47 185 PRO A CA 1
ATOM 1386 C C . PRO A 1 185 ? 25.148 2.394 13.803 1.00 54.47 185 PRO A C 1
ATOM 1388 O O . PRO A 1 185 ? 24.421 3.376 13.990 1.00 54.47 185 PRO A O 1
ATOM 1391 N N . ARG A 1 186 ? 26.477 2.464 13.961 1.00 46.78 186 ARG A N 1
ATOM 1392 C CA . ARG A 1 186 ? 27.163 3.711 14.339 1.00 46.78 186 ARG A CA 1
ATOM 1393 C C . ARG A 1 186 ? 26.733 4.851 13.406 1.00 46.78 186 ARG A C 1
ATOM 1395 O O . ARG A 1 186 ? 27.093 4.844 12.237 1.00 46.78 186 ARG A O 1
ATOM 1402 N N . GLY A 1 187 ? 26.016 5.835 13.950 1.00 51.47 187 GLY A N 1
ATOM 1403 C CA . GLY A 1 187 ? 25.609 7.049 13.233 1.00 51.47 187 GLY A CA 1
ATOM 1404 C C . GLY A 1 187 ? 24.100 7.246 13.073 1.00 51.47 187 GLY A C 1
ATOM 1405 O O . GLY A 1 187 ? 23.696 8.373 12.813 1.00 51.47 187 GLY A O 1
ATOM 1406 N N . VAL A 1 188 ? 23.264 6.223 13.296 1.00 53.72 188 VAL A N 1
ATOM 1407 C CA . VAL A 1 188 ? 21.796 6.359 13.222 1.00 53.72 188 VAL A CA 1
ATOM 1408 C C . VAL A 1 188 ? 21.230 6.442 14.637 1.00 53.72 188 VAL A C 1
ATOM 1410 O O . VAL A 1 188 ? 21.392 5.504 15.412 1.00 53.72 188 VAL A O 1
ATOM 1413 N N . ARG A 1 189 ? 20.656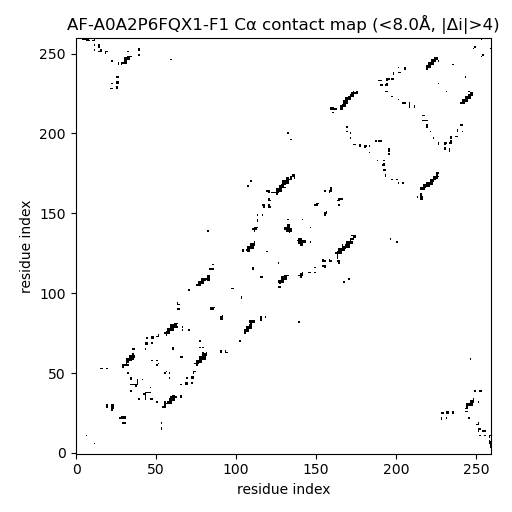 7.587 15.025 1.00 58.72 189 ARG A N 1
ATOM 1414 C CA . ARG A 1 189 ? 20.375 7.889 16.443 1.00 58.72 189 ARG A CA 1
ATOM 1415 C C . ARG A 1 189 ? 18.903 8.034 16.831 1.00 58.72 189 ARG A C 1
ATOM 1417 O O . ARG A 1 189 ? 18.645 8.077 18.027 1.00 58.72 189 ARG A O 1
ATOM 1424 N N . GLU A 1 190 ? 17.955 8.057 15.897 1.00 67.75 190 GLU A N 1
ATOM 1425 C CA . GLU A 1 190 ? 16.536 8.274 16.226 1.00 67.75 190 GLU A CA 1
ATOM 1426 C C . GLU A 1 190 ? 15.607 7.287 15.502 1.00 67.75 190 GLU A C 1
ATOM 1428 O O . GLU A 1 190 ? 15.902 6.835 14.395 1.00 67.75 190 GLU A O 1
ATOM 1433 N N . GLY A 1 191 ? 14.492 6.942 16.156 1.00 74.75 191 GLY A N 1
ATOM 1434 C CA . GLY A 1 191 ? 13.472 6.014 15.653 1.00 74.75 191 GLY A CA 1
ATOM 1435 C C . GLY A 1 191 ? 13.749 4.537 15.942 1.00 74.75 191 GLY A C 1
ATOM 1436 O O . GLY A 1 191 ? 14.887 4.148 16.200 1.00 74.75 191 GLY A O 1
ATOM 1437 N N . SER A 1 192 ? 12.703 3.709 15.885 1.00 87.19 192 SER A N 1
ATOM 1438 C CA . SER A 1 192 ? 12.793 2.245 15.988 1.00 87.19 192 SER A CA 1
ATOM 1439 C C . SER A 1 192 ? 13.523 1.627 14.788 1.00 87.19 192 SER A C 1
ATOM 1441 O O . SER A 1 192 ? 13.709 2.276 13.754 1.00 87.19 192 SER A O 1
ATOM 1443 N N . ALA A 1 193 ? 13.907 0.349 14.878 1.00 86.25 193 ALA A N 1
ATOM 1444 C CA . ALA A 1 193 ? 14.443 -0.390 13.732 1.00 86.25 193 ALA A CA 1
ATOM 1445 C C . ALA A 1 193 ? 13.504 -0.364 12.503 1.00 86.25 193 ALA A C 1
ATOM 1447 O O . ALA A 1 193 ? 13.994 -0.160 11.389 1.00 86.25 193 ALA A O 1
ATOM 1448 N N . LYS A 1 194 ? 12.174 -0.437 12.691 1.00 90.31 194 LYS A N 1
ATOM 1449 C CA . LYS A 1 194 ? 11.193 -0.294 11.600 1.00 90.31 194 LYS A CA 1
ATOM 1450 C C . LYS A 1 194 ? 11.290 1.072 10.923 1.00 90.31 194 LYS A C 1
ATOM 1452 O O . LYS A 1 194 ? 11.388 1.141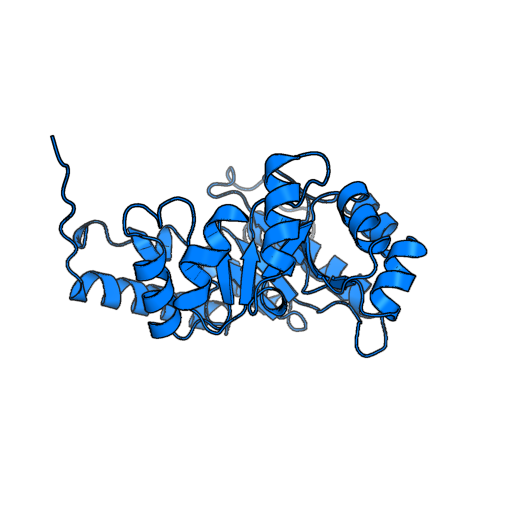 9.701 1.00 90.31 194 LYS A O 1
ATOM 1457 N N . ALA A 1 195 ? 11.307 2.152 11.706 1.00 91.50 195 ALA A N 1
ATOM 1458 C CA . ALA A 1 195 ? 11.399 3.507 11.166 1.00 91.50 195 ALA A CA 1
ATOM 1459 C C . ALA A 1 195 ? 12.710 3.719 10.388 1.00 91.50 195 ALA A C 1
ATOM 1461 O O . ALA A 1 195 ? 12.688 4.242 9.275 1.00 91.50 195 ALA A O 1
ATOM 1462 N N . ARG A 1 196 ? 13.846 3.247 10.924 1.00 90.44 196 ARG A N 1
ATOM 1463 C CA . ARG A 1 196 ? 15.157 3.341 10.253 1.00 90.44 196 ARG A CA 1
ATOM 1464 C C . ARG A 1 196 ? 15.181 2.599 8.915 1.00 90.44 196 ARG A C 1
ATOM 1466 O O . ARG A 1 196 ? 15.728 3.110 7.940 1.00 90.44 196 ARG A O 1
ATOM 1473 N N . GLU A 1 197 ? 14.592 1.407 8.858 1.00 93.06 197 GLU A N 1
ATOM 1474 C CA . GLU A 1 197 ? 14.507 0.620 7.626 1.00 93.06 197 GLU A CA 1
ATOM 1475 C C . GLU A 1 197 ? 13.623 1.298 6.569 1.00 93.06 197 GLU A C 1
ATOM 1477 O O . GLU A 1 197 ? 14.017 1.381 5.405 1.00 93.06 197 GLU A O 1
ATOM 1482 N N . VAL A 1 198 ? 12.476 1.856 6.970 1.00 95.25 198 VAL A N 1
ATOM 1483 C CA . VAL A 1 198 ? 11.606 2.629 6.070 1.00 95.25 198 VAL A CA 1
ATOM 1484 C C . VAL A 1 198 ? 12.337 3.845 5.505 1.00 95.25 198 VAL A C 1
ATOM 1486 O O . VAL A 1 198 ? 12.301 4.060 4.296 1.00 95.25 198 VAL A O 1
ATOM 1489 N N . VAL A 1 199 ? 13.035 4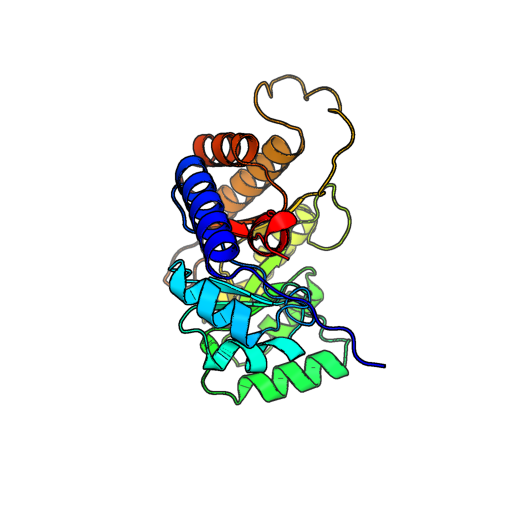.616 6.345 1.00 94.62 199 VAL A N 1
ATOM 1490 C CA . VAL A 1 199 ? 13.805 5.793 5.902 1.00 94.62 199 VAL A CA 1
ATOM 1491 C C . VAL A 1 199 ? 14.898 5.400 4.907 1.00 94.62 199 VAL A C 1
ATOM 1493 O O . VAL A 1 199 ? 15.101 6.093 3.912 1.00 94.62 199 VAL A O 1
ATOM 1496 N N . ARG A 1 200 ? 15.568 4.261 5.120 1.00 94.62 200 ARG A N 1
ATOM 1497 C CA . ARG A 1 200 ? 16.569 3.735 4.183 1.00 94.62 200 ARG A CA 1
ATOM 1498 C C . ARG A 1 200 ? 15.960 3.426 2.811 1.00 94.62 200 ARG A C 1
ATOM 1500 O O . ARG A 1 200 ? 16.509 3.854 1.800 1.00 94.62 200 ARG A O 1
ATOM 1507 N N . TRP A 1 201 ? 14.833 2.715 2.774 1.00 96.94 201 TRP A N 1
ATOM 1508 C CA . TRP A 1 201 ? 14.129 2.407 1.524 1.00 96.94 201 TRP A CA 1
ATOM 1509 C C . TRP A 1 201 ? 13.593 3.657 0.826 1.00 96.94 201 TRP A C 1
ATOM 1511 O O . TRP A 1 201 ? 13.685 3.762 -0.393 1.00 96.94 201 TRP A O 1
ATOM 1521 N N . ALA A 1 202 ? 13.085 4.619 1.592 1.00 96.19 202 ALA A N 1
ATOM 1522 C CA . ALA A 1 202 ? 12.614 5.889 1.063 1.00 96.19 202 ALA A CA 1
ATOM 1523 C C . ALA A 1 202 ? 13.745 6.724 0.449 1.00 96.19 202 ALA A C 1
ATOM 1525 O O . ALA A 1 202 ? 13.575 7.252 -0.642 1.00 96.19 202 ALA A O 1
ATOM 1526 N N . GLY A 1 203 ? 14.915 6.794 1.095 1.00 94.94 203 GLY A N 1
ATOM 1527 C CA . GLY A 1 203 ? 16.079 7.500 0.549 1.00 94.94 203 GLY A CA 1
ATOM 1528 C C . GLY A 1 203 ? 16.611 6.869 -0.742 1.00 94.94 203 GLY A C 1
ATOM 1529 O O . GLY A 1 203 ? 16.969 7.587 -1.678 1.00 94.94 203 GLY A O 1
ATOM 1530 N N . LEU A 1 204 ? 16.608 5.532 -0.824 1.00 95.38 204 LEU A N 1
ATOM 1531 C CA . LEU A 1 204 ? 16.902 4.824 -2.072 1.00 95.38 204 LEU A CA 1
ATOM 1532 C C . LEU A 1 204 ? 15.875 5.186 -3.152 1.00 95.38 204 LEU A C 1
ATOM 1534 O O . LEU A 1 204 ? 16.262 5.598 -4.238 1.00 95.38 204 LEU A O 1
ATOM 1538 N N . TRP A 1 205 ? 14.579 5.069 -2.849 1.00 96.94 205 TRP A N 1
ATOM 1539 C CA . TRP A 1 205 ? 13.508 5.373 -3.800 1.00 96.94 205 TRP A CA 1
ATOM 1540 C C . TRP A 1 205 ? 13.571 6.816 -4.302 1.00 96.94 205 TRP A C 1
ATOM 1542 O O . TRP A 1 205 ? 13.487 7.054 -5.501 1.00 96.94 205 TRP A O 1
ATOM 1552 N N . GLN A 1 206 ? 13.791 7.776 -3.407 1.00 94.50 206 GLN A N 1
ATOM 1553 C CA . GLN A 1 206 ? 13.970 9.175 -3.769 1.00 94.50 206 GLN A CA 1
ATOM 1554 C C . GLN A 1 206 ? 15.135 9.346 -4.753 1.00 94.50 206 GLN A C 1
ATOM 1556 O O . GLN A 1 206 ? 14.942 9.894 -5.833 1.00 94.50 206 GLN A O 1
ATOM 1561 N N . THR A 1 207 ? 16.312 8.806 -4.426 1.00 92.75 207 THR A N 1
ATOM 1562 C CA . THR A 1 207 ? 17.495 8.889 -5.302 1.00 92.75 207 THR A CA 1
ATOM 1563 C C . THR A 1 207 ? 17.212 8.290 -6.681 1.00 92.75 207 THR A C 1
ATOM 1565 O O . THR A 1 207 ? 17.554 8.874 -7.708 1.00 92.75 207 THR A O 1
ATOM 1568 N N . GLU A 1 208 ? 16.549 7.132 -6.711 1.00 92.00 208 GLU A N 1
ATOM 1569 C CA . GLU A 1 208 ? 16.211 6.451 -7.956 1.00 92.00 208 GLU A CA 1
ATOM 1570 C C . GLU A 1 208 ? 15.147 7.184 -8.761 1.00 92.00 208 GLU A C 1
ATOM 1572 O O . GLU A 1 208 ? 15.185 7.103 -9.981 1.00 92.00 208 GLU A O 1
ATOM 1577 N N . THR A 1 209 ? 14.212 7.896 -8.130 1.00 91.38 209 THR A N 1
ATOM 1578 C CA . THR A 1 209 ? 13.148 8.633 -8.831 1.00 91.38 209 THR A CA 1
ATOM 1579 C C . THR A 1 209 ? 13.588 10.017 -9.312 1.00 91.38 209 THR A C 1
ATOM 1581 O O . THR A 1 209 ? 13.130 10.453 -10.367 1.00 91.38 209 THR A O 1
ATOM 1584 N N . GLU A 1 210 ? 14.540 10.669 -8.638 1.00 91.62 210 GLU A N 1
ATOM 1585 C CA . GLU A 1 210 ? 15.075 11.995 -9.001 1.00 91.62 210 GLU A CA 1
ATOM 1586 C C . GLU A 1 210 ? 15.704 12.057 -10.403 1.00 91.62 210 GLU A C 1
ATOM 1588 O O . GLU A 1 210 ? 15.715 13.112 -11.040 1.00 91.62 210 GLU A O 1
ATOM 1593 N N . VAL A 1 211 ? 16.222 10.934 -10.908 1.00 89.88 211 VAL A N 1
ATOM 1594 C CA . VAL A 1 211 ? 16.860 10.872 -12.234 1.00 89.88 211 VAL A CA 1
ATOM 1595 C C . VAL A 1 211 ? 15.867 10.681 -13.386 1.00 89.88 211 VAL A C 1
ATOM 1597 O O . VAL A 1 211 ? 16.266 10.739 -14.552 1.00 89.88 211 VAL A O 1
ATOM 1600 N N . TRP A 1 212 ? 14.583 10.449 -13.097 1.00 89.12 212 TRP A N 1
ATOM 1601 C CA . TRP A 1 212 ? 13.556 10.258 -14.121 1.00 89.12 212 TRP A CA 1
ATOM 1602 C C . TRP A 1 212 ? 12.923 11.584 -14.523 1.00 89.12 212 TRP A C 1
ATOM 1604 O O . TRP A 1 212 ? 12.717 12.485 -13.715 1.00 89.12 212 TRP A O 1
ATOM 1614 N N . GLN A 1 213 ? 12.592 11.697 -15.806 1.00 85.88 213 GLN A N 1
ATOM 1615 C CA . GLN A 1 213 ? 11.956 12.879 -16.377 1.00 85.88 213 GLN A CA 1
ATOM 1616 C C . GLN A 1 213 ? 10.741 12.469 -17.209 1.00 85.88 213 GLN A C 1
ATOM 1618 O O . GLN A 1 213 ? 10.692 11.373 -17.765 1.00 85.88 213 GLN A O 1
ATOM 1623 N N . GLY A 1 214 ? 9.778 13.381 -17.337 1.00 87.12 214 GLY A N 1
ATOM 1624 C CA . GLY A 1 214 ? 8.574 13.186 -18.143 1.00 87.12 214 GLY A CA 1
ATOM 1625 C C . GLY A 1 214 ? 7.344 12.769 -17.335 1.00 87.12 214 GLY A C 1
ATOM 1626 O O . GLY A 1 214 ? 7.408 12.518 -16.137 1.00 87.12 214 GLY A O 1
ATOM 1627 N N . HIS A 1 215 ? 6.200 12.721 -18.017 1.00 86.38 215 HIS A N 1
ATOM 1628 C CA . HIS A 1 215 ? 4.882 12.546 -17.392 1.00 86.38 215 HIS A CA 1
ATOM 1629 C C . HIS A 1 215 ? 4.651 11.160 -16.769 1.00 86.38 215 HIS A C 1
ATOM 1631 O O . HIS A 1 215 ? 3.763 11.024 -15.939 1.00 86.38 215 HIS A O 1
ATOM 1637 N N . ASN A 1 216 ? 5.443 10.156 -17.161 1.00 93.06 216 ASN A N 1
ATOM 1638 C CA . ASN A 1 216 ? 5.329 8.774 -16.683 1.00 93.06 216 ASN A CA 1
ATOM 1639 C C . ASN A 1 216 ? 6.477 8.381 -15.732 1.00 93.06 216 ASN A C 1
ATOM 1641 O O . ASN A 1 216 ? 6.731 7.195 -15.525 1.00 93.06 216 ASN A O 1
ATOM 1645 N N . ALA A 1 217 ? 7.220 9.363 -15.206 1.00 93.88 217 ALA A N 1
ATOM 1646 C CA . ALA A 1 217 ? 8.239 9.108 -14.193 1.00 93.88 217 ALA A CA 1
ATOM 1647 C C . ALA A 1 217 ? 7.602 8.457 -12.946 1.00 93.88 217 ALA A C 1
ATOM 1649 O O . ALA A 1 217 ? 6.462 8.793 -12.612 1.00 93.88 217 ALA A O 1
ATOM 1650 N N . PRO A 1 218 ? 8.306 7.544 -12.248 1.00 95.81 218 PRO A N 1
ATOM 1651 C CA . PRO A 1 218 ? 7.796 6.962 -11.013 1.00 95.81 218 PRO A CA 1
ATOM 1652 C C . PRO A 1 218 ? 7.419 8.024 -9.983 1.00 95.81 218 PRO A C 1
ATOM 1654 O O . PRO A 1 218 ? 8.144 8.997 -9.775 1.00 95.81 218 PRO A O 1
ATOM 1657 N N . VAL A 1 219 ? 6.313 7.796 -9.284 1.00 96.75 219 VAL A N 1
ATOM 1658 C CA . VAL A 1 219 ? 5.859 8.681 -8.215 1.00 96.75 219 VAL A CA 1
ATOM 1659 C C . VAL A 1 219 ? 6.736 8.482 -6.976 1.00 96.75 219 VAL A C 1
ATOM 1661 O O . VAL A 1 219 ? 6.935 7.357 -6.506 1.00 96.75 219 VAL A O 1
ATOM 1664 N N . ASN A 1 220 ? 7.219 9.579 -6.386 1.00 95.94 220 ASN A N 1
ATOM 1665 C CA . ASN A 1 220 ? 7.971 9.556 -5.128 1.00 95.94 220 ASN A CA 1
ATOM 1666 C C . ASN A 1 220 ? 7.046 9.369 -3.902 1.00 95.94 220 ASN A C 1
ATOM 1668 O O . ASN A 1 220 ? 6.911 10.248 -3.047 1.00 95.94 220 ASN A O 1
ATOM 1672 N N . THR A 1 221 ? 6.362 8.225 -3.848 1.00 97.50 221 THR A N 1
ATOM 1673 C CA . THR A 1 221 ? 5.469 7.827 -2.751 1.00 97.50 221 THR A CA 1
ATOM 1674 C C . THR A 1 221 ? 5.985 6.565 -2.071 1.00 97.50 221 THR A C 1
ATOM 1676 O O . THR A 1 221 ? 6.349 5.594 -2.735 1.00 97.50 221 THR A O 1
ATOM 1679 N N . ILE A 1 222 ? 5.947 6.551 -0.739 1.00 97.88 222 ILE A N 1
ATOM 1680 C CA . ILE A 1 222 ? 6.284 5.397 0.094 1.00 97.88 222 ILE A CA 1
ATOM 1681 C C . ILE A 1 222 ? 5.022 4.882 0.785 1.00 97.88 222 ILE A C 1
ATOM 1683 O O . ILE A 1 222 ? 4.410 5.564 1.612 1.00 97.88 222 ILE A O 1
ATOM 1687 N N . TRP A 1 223 ? 4.643 3.649 0.462 1.00 98.50 223 TRP A N 1
ATOM 1688 C CA . TRP A 1 223 ? 3.460 2.975 0.986 1.00 98.50 223 TRP A CA 1
ATOM 1689 C C . TRP A 1 223 ? 3.847 2.085 2.166 1.00 98.50 223 TRP A C 1
ATOM 1691 O O . TRP A 1 223 ? 4.282 0.943 1.999 1.00 98.50 223 TRP A O 1
ATOM 1701 N N . VAL A 1 224 ? 3.666 2.579 3.384 1.00 97.69 224 VAL A N 1
ATOM 1702 C CA . VAL A 1 224 ? 4.090 1.880 4.605 1.00 97.69 224 VAL A CA 1
ATOM 1703 C C . VAL A 1 224 ? 2.964 1.049 5.216 1.00 97.69 224 VAL A C 1
ATOM 1705 O O . VAL A 1 224 ? 1.780 1.235 4.931 1.00 97.69 224 VAL A O 1
ATOM 1708 N N . SER A 1 225 ? 3.319 0.085 6.056 1.00 95.50 225 SER A N 1
ATOM 1709 C CA . SER A 1 225 ? 2.381 -0.692 6.873 1.00 95.50 225 SER A CA 1
ATOM 1710 C C . SER A 1 225 ? 3.006 -0.976 8.230 1.00 95.50 225 SER A C 1
ATOM 1712 O O . SER A 1 225 ? 4.227 -1.039 8.334 1.00 95.50 225 SER A O 1
ATOM 1714 N N . HIS A 1 226 ? 2.169 -1.185 9.248 1.00 94.12 226 HIS A N 1
ATOM 1715 C CA . HIS A 1 226 ? 2.598 -1.598 10.592 1.00 94.12 226 HIS A CA 1
ATOM 1716 C C . HIS A 1 226 ? 3.568 -0.637 11.301 1.00 94.12 226 HIS A C 1
ATOM 1718 O O . HIS A 1 226 ? 4.406 -1.073 12.089 1.00 94.12 226 HIS A O 1
ATOM 1724 N N . LEU A 1 227 ? 3.423 0.666 11.058 1.00 93.88 227 LEU A N 1
ATOM 1725 C CA . LEU A 1 227 ? 4.038 1.705 11.883 1.00 93.88 227 LEU A CA 1
ATOM 1726 C C . LEU A 1 227 ? 3.020 2.238 12.892 1.00 93.88 227 LEU A C 1
ATOM 1728 O O . LEU A 1 227 ? 1.841 2.398 12.553 1.00 93.88 227 LEU A O 1
ATOM 1732 N N . ASP A 1 228 ? 3.471 2.499 14.116 1.00 94.00 228 ASP A N 1
ATOM 1733 C CA . ASP A 1 228 ? 2.708 3.314 15.063 1.00 94.00 228 ASP A CA 1
ATOM 1734 C C . ASP A 1 228 ? 2.844 4.819 14.755 1.00 94.00 228 ASP A C 1
ATOM 1736 O O . ASP A 1 228 ? 3.539 5.221 13.820 1.00 94.00 228 ASP A O 1
ATOM 1740 N N . ASP A 1 229 ? 2.147 5.662 15.520 1.00 94.75 229 ASP A N 1
ATOM 1741 C CA . ASP A 1 229 ? 2.112 7.108 15.268 1.00 94.75 229 ASP A CA 1
ATOM 1742 C C . ASP A 1 229 ? 3.475 7.783 15.492 1.00 94.75 229 ASP A C 1
ATOM 1744 O O . ASP A 1 229 ? 3.825 8.717 14.772 1.00 94.75 229 ASP A O 1
ATOM 1748 N N . ALA A 1 230 ? 4.269 7.306 16.454 1.00 92.38 230 ALA A N 1
ATOM 1749 C CA . ALA A 1 230 ? 5.587 7.866 16.738 1.00 92.38 230 ALA A CA 1
ATOM 1750 C C . ALA A 1 230 ? 6.595 7.474 15.649 1.00 92.38 230 ALA A C 1
ATOM 1752 O O . ALA A 1 230 ? 7.357 8.312 15.169 1.00 92.38 230 ALA A O 1
ATOM 1753 N N . GLU A 1 231 ? 6.565 6.216 15.211 1.00 93.69 231 GLU A N 1
ATOM 1754 C CA . GLU A 1 231 ? 7.368 5.725 14.093 1.00 93.69 231 GLU A CA 1
ATOM 1755 C C . GLU A 1 231 ? 7.014 6.449 12.793 1.00 93.69 231 GLU A C 1
ATOM 1757 O O . GLU A 1 231 ? 7.905 6.854 12.045 1.00 93.69 231 GLU A O 1
ATOM 1762 N N . LEU A 1 232 ? 5.720 6.656 12.539 1.00 94.19 232 LEU A N 1
ATOM 1763 C CA . LEU A 1 232 ? 5.239 7.376 11.366 1.00 94.19 232 LEU A CA 1
ATOM 1764 C C . LEU A 1 232 ? 5.684 8.844 11.371 1.00 94.19 232 LEU A C 1
ATOM 1766 O O . LEU A 1 232 ? 6.110 9.342 10.328 1.00 94.19 232 LEU A O 1
ATOM 1770 N N . ALA A 1 233 ? 5.655 9.508 12.531 1.00 93.56 233 ALA A N 1
ATOM 1771 C CA . ALA A 1 233 ? 6.153 10.874 12.683 1.00 93.56 233 ALA A CA 1
ATOM 1772 C C . ALA A 1 233 ? 7.662 10.974 12.402 1.00 93.56 233 ALA A C 1
ATOM 1774 O O . ALA A 1 233 ? 8.088 11.871 11.673 1.00 93.56 233 ALA A O 1
ATOM 1775 N N . VAL A 1 234 ? 8.461 10.023 12.905 1.00 92.19 234 VAL A N 1
ATOM 1776 C CA . VAL A 1 234 ? 9.909 9.953 12.627 1.00 92.19 234 VAL A CA 1
ATOM 1777 C C . VAL A 1 234 ? 10.184 9.736 11.140 1.00 92.19 234 VAL A C 1
ATOM 1779 O O . VAL A 1 234 ? 11.054 10.394 10.566 1.00 92.19 234 VAL A O 1
ATOM 1782 N N . VAL A 1 235 ? 9.450 8.826 10.490 1.00 93.44 235 VAL A N 1
ATOM 1783 C CA . VAL A 1 235 ? 9.574 8.622 9.040 1.00 93.44 235 VAL A CA 1
ATOM 1784 C C . VAL A 1 235 ? 9.239 9.921 8.315 1.00 93.44 235 VAL A C 1
ATOM 1786 O O . VAL A 1 235 ? 10.052 10.399 7.528 1.00 93.44 235 VAL A O 1
ATOM 1789 N N . ARG A 1 236 ? 8.096 10.548 8.622 1.00 92.94 236 ARG A N 1
ATOM 1790 C CA . ARG A 1 236 ? 7.660 11.773 7.942 1.00 92.94 236 ARG A CA 1
ATOM 1791 C C . ARG A 1 236 ? 8.663 12.918 8.088 1.00 92.94 236 ARG A C 1
ATOM 1793 O O . ARG A 1 236 ? 8.907 13.611 7.104 1.00 92.94 236 ARG A O 1
ATOM 1800 N N . SER A 1 237 ? 9.262 13.105 9.265 1.00 91.62 237 SER A N 1
ATOM 1801 C CA . SER A 1 237 ? 10.283 14.140 9.476 1.00 91.62 237 SER A CA 1
ATOM 1802 C C . SER A 1 237 ? 11.597 13.855 8.744 1.00 91.62 237 SER A C 1
ATOM 1804 O O . SER A 1 237 ? 12.352 14.783 8.471 1.00 91.62 237 SER A O 1
ATOM 1806 N N . SER A 1 238 ? 11.878 12.585 8.446 1.00 91.06 238 SER A N 1
ATOM 1807 C CA . SER A 1 238 ? 13.127 12.143 7.815 1.00 91.06 238 SER A CA 1
ATOM 1808 C C . SER A 1 238 ? 13.057 12.101 6.285 1.00 91.06 238 SER A C 1
ATOM 1810 O O . SER A 1 238 ? 14.102 12.082 5.641 1.00 91.06 238 SER A O 1
ATOM 1812 N N . VAL A 1 239 ? 11.853 12.069 5.698 1.00 88.62 239 VAL A N 1
ATOM 1813 C CA . VAL A 1 239 ? 11.633 11.949 4.243 1.00 88.62 239 VAL A CA 1
ATOM 1814 C C . VAL A 1 239 ? 10.739 13.078 3.713 1.00 88.62 239 VAL A C 1
ATOM 1816 O O . VAL A 1 239 ? 9.594 12.865 3.310 1.00 88.62 239 VAL A O 1
ATOM 1819 N N . SER A 1 240 ? 11.244 14.317 3.744 1.00 81.50 240 SER A N 1
ATOM 1820 C CA . SER A 1 240 ? 10.456 15.520 3.420 1.00 81.50 240 SER A CA 1
ATOM 1821 C C . SER A 1 240 ? 9.878 15.514 2.006 1.00 81.50 240 SER A C 1
ATOM 1823 O O . SER A 1 240 ? 8.743 15.961 1.815 1.00 81.50 240 SER A O 1
ATOM 1825 N N . ASP A 1 241 ? 10.629 14.962 1.054 1.00 86.81 241 ASP A N 1
ATOM 1826 C CA . ASP A 1 241 ? 10.345 15.062 -0.382 1.00 86.81 241 ASP A CA 1
ATOM 1827 C C . ASP A 1 241 ? 9.473 13.909 -0.900 1.00 86.81 241 ASP A C 1
ATOM 1829 O O . ASP A 1 241 ? 8.996 13.948 -2.033 1.00 86.81 241 ASP A O 1
ATOM 1833 N N . SER A 1 242 ? 9.251 12.886 -0.066 1.00 90.06 242 SER A N 1
ATOM 1834 C CA . SER A 1 242 ? 8.381 11.749 -0.373 1.00 90.06 242 SER A CA 1
ATOM 1835 C C . SER A 1 242 ? 6.993 11.934 0.235 1.00 90.06 242 SER A C 1
ATOM 1837 O O . SER A 1 242 ? 6.844 12.396 1.371 1.00 90.06 242 SER A O 1
ATOM 1839 N N . VAL A 1 243 ? 5.960 11.484 -0.475 1.00 93.88 243 VAL A N 1
ATOM 1840 C CA . VAL A 1 243 ? 4.626 11.304 0.115 1.00 93.88 243 VAL A CA 1
ATOM 1841 C C . VAL A 1 243 ? 4.611 9.986 0.888 1.00 93.88 243 VAL A C 1
ATOM 1843 O O . VAL A 1 243 ? 4.948 8.940 0.340 1.00 93.88 243 VAL A O 1
ATOM 1846 N N . VAL A 1 244 ? 4.213 10.005 2.161 1.00 95.75 244 VAL A N 1
ATOM 1847 C CA . VAL A 1 244 ? 4.135 8.794 2.997 1.00 95.75 244 VAL A CA 1
ATOM 1848 C C . VAL A 1 244 ? 2.675 8.399 3.180 1.00 95.75 244 VAL A C 1
ATOM 1850 O O . VAL A 1 244 ? 1.892 9.161 3.744 1.00 95.75 244 VAL A O 1
ATOM 1853 N N . ARG A 1 245 ? 2.308 7.194 2.730 1.00 97.38 245 ARG A N 1
ATOM 1854 C CA . ARG A 1 245 ? 0.937 6.669 2.803 1.00 97.38 245 ARG A CA 1
ATOM 1855 C C . ARG A 1 245 ? 0.878 5.438 3.704 1.00 97.38 245 ARG A C 1
ATOM 1857 O O . ARG A 1 245 ? 1.365 4.369 3.335 1.00 97.38 245 ARG A O 1
ATOM 1864 N N . LEU A 1 246 ? 0.280 5.572 4.891 1.00 98.25 246 LEU A N 1
ATOM 1865 C CA . LEU A 1 246 ? 0.109 4.456 5.829 1.00 98.25 246 LEU A CA 1
ATOM 1866 C C . LEU A 1 246 ? -1.099 3.597 5.444 1.00 98.25 246 LEU A C 1
ATOM 1868 O O . LEU A 1 246 ? -2.234 4.065 5.472 1.00 98.25 246 LEU A O 1
ATOM 1872 N N . ARG A 1 247 ? -0.859 2.314 5.173 1.00 98.31 247 ARG A N 1
ATOM 1873 C CA . ARG A 1 247 ? -1.905 1.295 5.028 1.00 98.31 247 ARG A CA 1
ATOM 1874 C C . ARG A 1 247 ? -2.257 0.717 6.400 1.00 98.31 247 ARG A C 1
ATOM 1876 O O . ARG A 1 247 ? -1.382 0.198 7.095 1.00 98.31 247 ARG A O 1
ATOM 1883 N N . THR A 1 248 ? -3.530 0.782 6.794 1.00 97.75 248 THR A N 1
ATOM 1884 C CA . THR A 1 248 ? -4.004 0.267 8.092 1.00 97.75 248 THR A CA 1
ATOM 1885 C C . THR A 1 248 ? -5.379 -0.390 7.987 1.00 97.75 248 THR A C 1
ATOM 1887 O O . THR A 1 248 ? -6.248 0.077 7.263 1.00 97.75 248 THR A O 1
ATOM 1890 N N . GLY A 1 249 ? -5.580 -1.498 8.704 1.00 97.50 249 GLY A N 1
ATOM 1891 C CA . GLY A 1 249 ? -6.852 -2.230 8.715 1.00 97.50 249 GLY A CA 1
ATOM 1892 C C . GLY A 1 249 ? -7.283 -2.599 10.126 1.00 97.50 249 GLY A C 1
ATOM 1893 O O . GLY A 1 249 ? -8.229 -2.030 10.647 1.00 97.50 249 GLY A O 1
ATOM 1894 N N . THR A 1 250 ? -6.553 -3.493 10.801 1.00 95.81 250 THR A N 1
ATOM 1895 C CA . THR A 1 250 ? -6.939 -3.979 12.141 1.00 95.81 250 THR A CA 1
ATOM 1896 C C . THR A 1 250 ? -7.122 -2.850 13.156 1.00 95.81 250 THR A C 1
ATOM 1898 O O . THR A 1 250 ? -8.128 -2.825 13.856 1.00 95.81 250 THR A O 1
ATOM 1901 N N . ARG A 1 251 ? -6.181 -1.897 13.220 1.00 96.12 251 ARG A N 1
ATOM 1902 C CA . ARG A 1 251 ? -6.279 -0.738 14.120 1.00 96.12 251 ARG A CA 1
ATOM 1903 C C . ARG A 1 251 ? -7.494 0.132 13.790 1.00 96.12 251 ARG A C 1
ATOM 1905 O O . ARG A 1 251 ? -8.154 0.604 14.708 1.00 96.12 251 ARG A O 1
ATOM 1912 N N . LEU A 1 252 ? -7.783 0.324 12.504 1.00 98.00 252 LEU A N 1
ATOM 1913 C CA . LEU A 1 252 ? -8.874 1.174 12.033 1.00 98.00 252 LEU A CA 1
ATOM 1914 C C . LEU A 1 252 ? -10.248 0.534 12.281 1.00 98.00 252 LEU A C 1
ATOM 1916 O O . LEU A 1 252 ? -11.131 1.174 12.836 1.00 98.00 252 LEU A O 1
ATOM 1920 N N . TRP A 1 253 ? -10.412 -0.742 11.930 1.00 98.00 253 TRP A N 1
ATOM 1921 C CA . TRP A 1 253 ? -11.718 -1.407 11.930 1.00 98.00 253 TRP A CA 1
ATOM 1922 C C . TRP A 1 253 ? -12.043 -2.160 13.214 1.00 98.00 253 TRP A C 1
ATOM 1924 O O . TRP A 1 253 ? -13.213 -2.265 13.567 1.00 98.00 253 TRP A O 1
ATOM 1934 N N . LEU A 1 254 ? -11.030 -2.698 13.898 1.00 96.00 254 LEU A N 1
ATOM 1935 C CA . LEU A 1 254 ? -11.195 -3.600 15.045 1.00 96.00 254 LEU A CA 1
ATOM 1936 C C . LEU A 1 254 ? -10.519 -3.088 16.328 1.00 96.00 254 LEU A C 1
ATOM 1938 O O . LEU A 1 254 ? -10.352 -3.848 17.285 1.00 96.00 254 LEU A O 1
ATOM 1942 N N . GLY A 1 255 ? -10.073 -1.827 16.340 1.00 93.06 255 GLY A N 1
ATOM 1943 C CA . GLY A 1 255 ? -9.298 -1.267 17.449 1.00 93.06 255 GLY A CA 1
ATOM 1944 C C . GLY A 1 255 ? -10.108 -1.092 18.737 1.00 93.06 255 GLY A C 1
ATOM 1945 O O . GLY A 1 255 ? -9.574 -1.344 19.816 1.00 93.06 255 GLY A O 1
ATOM 1946 N N . ASP A 1 256 ? -11.397 -0.755 18.636 1.00 94.69 256 ASP A N 1
ATOM 1947 C CA . ASP A 1 256 ? -12.302 -0.697 19.786 1.00 94.69 256 ASP A CA 1
ATOM 1948 C C . ASP A 1 256 ? -13.153 -1.966 19.899 1.00 94.69 256 ASP A C 1
ATOM 1950 O O . ASP A 1 256 ? -14.259 -2.068 19.370 1.00 94.69 256 ASP A O 1
ATOM 1954 N N . ARG A 1 257 ? -12.641 -2.945 20.648 1.00 91.19 257 ARG A N 1
ATOM 1955 C CA . ARG A 1 257 ? -13.350 -4.209 20.904 1.00 91.19 257 ARG A CA 1
ATOM 1956 C C . ARG A 1 257 ? -14.658 -4.037 21.671 1.00 91.19 257 ARG A C 1
ATOM 1958 O O . ARG A 1 257 ? -15.467 -4.948 21.650 1.00 91.19 257 ARG A O 1
ATOM 1965 N N . GLY A 1 258 ? -14.855 -2.926 22.382 1.00 91.38 258 GLY A N 1
ATOM 1966 C CA . GLY A 1 258 ? -16.108 -2.683 23.095 1.00 91.38 258 GLY A CA 1
ATOM 1967 C C . GLY A 1 258 ? -17.229 -2.165 22.194 1.00 91.38 258 GLY A C 1
ATOM 1968 O O . GLY A 1 258 ? -18.344 -1.998 22.680 1.00 91.38 258 GLY A O 1
ATOM 1969 N N . ALA A 1 259 ? -16.931 -1.887 20.923 1.00 91.69 259 ALA A N 1
ATOM 1970 C CA . ALA A 1 259 ? -17.911 -1.547 19.901 1.00 91.69 259 ALA A CA 1
ATOM 1971 C C . ALA A 1 259 ? -18.354 -2.761 19.059 1.00 91.69 259 ALA A C 1
ATOM 1973 O O . ALA A 1 259 ? -19.207 -2.579 18.195 1.00 91.69 259 ALA A O 1
ATOM 1974 N N . LEU A 1 260 ? -17.772 -3.952 19.274 1.00 89.31 260 LEU A N 1
ATOM 1975 C CA . LEU A 1 260 ? -17.944 -5.168 18.460 1.00 89.31 260 LEU A CA 1
ATOM 1976 C C . LEU A 1 260 ? -18.605 -6.318 19.232 1.00 89.31 260 LEU A C 1
ATOM 1978 O O . LEU A 1 260 ? -18.354 -6.434 20.453 1.00 89.31 260 LEU A O 1
#